Protein AF-A0A9W8JZ10-F1 (afdb_monomer_lite)

Foldseek 3Di:
DPQQDQADPWQCSFFAQFADAPPFEQVPGPPHADQFWDWDADPVRHIDTDGDQAPQLQAQAEEEFEVCLWFLNLSLLLNNLNSRHAEYEYEDAPVSVVSNVVSQVSNVVSHYHYHYQHADVVDVVSVVVSVVVSCVVDVDDPVVPDPDQDADEEEAEAQEDIRNDSNPDHSVCRGRPQQCQQASRGGHYSNLNNVVSSDSVRDRDHPYYHYRHSPDDDDDD

Structure (mmCIF, N/CA/C/O backbone):
data_AF-A0A9W8JZ10-F1
#
_entry.id   AF-A0A9W8JZ10-F1
#
loop_
_atom_site.group_PDB
_atom_site.id
_atom_site.type_symbol
_atom_site.label_atom_id
_atom_site.label_alt_id
_atom_site.label_comp_id
_atom_site.label_asym_id
_atom_site.label_entity_id
_atom_site.label_seq_id
_atom_site.pdbx_PDB_ins_code
_atom_site.Cartn_x
_atom_site.Cartn_y
_atom_site.Cartn_z
_atom_site.occupancy
_atom_site.B_iso_or_equiv
_atom_site.auth_seq_id
_atom_site.auth_comp_id
_atom_site.auth_asym_id
_atom_site.auth_atom_id
_atom_site.pdbx_PDB_model_num
ATOM 1 N N . MET A 1 1 ? 11.947 17.385 -27.563 1.00 39.97 1 MET A N 1
ATOM 2 C CA . MET A 1 1 ? 11.070 17.700 -26.418 1.00 39.97 1 MET A CA 1
ATOM 3 C C . MET A 1 1 ? 11.969 17.753 -25.202 1.00 39.97 1 MET A C 1
ATOM 5 O O . MET A 1 1 ? 12.697 16.793 -24.997 1.00 39.97 1 MET A O 1
ATOM 9 N N . SER A 1 2 ? 12.035 18.891 -24.507 1.00 39.66 2 SER A N 1
ATOM 10 C CA . SER A 1 2 ? 12.803 19.012 -23.260 1.00 39.66 2 SER A CA 1
ATOM 11 C C . SER A 1 2 ? 12.352 17.902 -22.315 1.00 39.66 2 SER A C 1
ATOM 13 O O . SER A 1 2 ? 11.144 17.751 -22.138 1.00 39.66 2 SER A O 1
ATOM 15 N N . SER A 1 3 ? 13.275 17.116 -21.755 1.00 51.38 3 SER A N 1
ATOM 16 C CA . SER A 1 3 ? 12.950 16.197 -20.662 1.00 51.38 3 SER A CA 1
ATOM 17 C C . SER A 1 3 ? 12.273 17.025 -19.575 1.00 51.38 3 SER A C 1
ATOM 19 O O . SER A 1 3 ? 12.900 17.941 -19.040 1.00 51.38 3 SER A O 1
ATOM 21 N N . GLN A 1 4 ? 10.983 16.802 -19.323 1.00 58.53 4 GLN A N 1
ATOM 22 C CA . GLN A 1 4 ? 10.348 17.400 -18.156 1.00 58.53 4 GLN A CA 1
ATOM 23 C C . GLN A 1 4 ? 11.106 16.878 -16.939 1.00 58.53 4 GLN A C 1
ATOM 25 O O . GLN A 1 4 ? 11.240 15.669 -16.762 1.00 58.53 4 GLN A O 1
ATOM 30 N N . GLU A 1 5 ? 11.681 17.793 -16.169 1.00 77.12 5 GLU A N 1
ATOM 31 C CA . GLU A 1 5 ? 12.342 17.462 -14.916 1.00 77.12 5 GLU A CA 1
ATOM 32 C C . GLU A 1 5 ? 11.288 16.849 -13.987 1.00 77.12 5 GLU A C 1
ATOM 34 O O . GLU A 1 5 ? 10.235 17.447 -13.760 1.00 77.12 5 GLU A O 1
ATOM 39 N N . ILE A 1 6 ? 11.521 15.618 -13.524 1.00 88.12 6 ILE A N 1
ATOM 40 C CA . ILE A 1 6 ? 10.620 14.950 -12.582 1.00 88.12 6 ILE A CA 1
ATOM 41 C C . ILE A 1 6 ? 10.802 15.637 -11.234 1.00 88.12 6 ILE A C 1
ATOM 43 O O . ILE A 1 6 ? 11.880 15.578 -10.644 1.00 88.12 6 ILE A O 1
ATOM 47 N N . ILE A 1 7 ? 9.745 16.276 -10.741 1.00 85.88 7 ILE A N 1
ATOM 48 C CA . ILE A 1 7 ? 9.758 16.982 -9.461 1.00 85.88 7 ILE A CA 1
ATOM 49 C C . ILE A 1 7 ? 9.012 16.123 -8.442 1.00 85.88 7 ILE A C 1
ATOM 51 O O . ILE A 1 7 ? 7.799 15.947 -8.534 1.00 85.88 7 ILE A O 1
ATOM 55 N N . THR A 1 8 ? 9.745 15.566 -7.479 1.00 92.50 8 THR A N 1
ATOM 56 C CA . THR A 1 8 ? 9.188 14.810 -6.351 1.00 92.50 8 THR A CA 1
ATOM 57 C C . THR A 1 8 ? 10.166 14.779 -5.179 1.00 92.50 8 THR A C 1
ATOM 59 O O . THR A 1 8 ? 11.375 14.898 -5.361 1.00 92.50 8 THR A O 1
ATOM 62 N N . THR A 1 9 ? 9.638 14.621 -3.968 1.00 94.19 9 THR A N 1
ATOM 63 C CA . THR A 1 9 ? 10.409 14.346 -2.748 1.00 94.19 9 THR A CA 1
ATOM 64 C C . THR A 1 9 ? 10.491 12.847 -2.451 1.00 94.19 9 THR A C 1
ATOM 66 O O . THR A 1 9 ? 11.254 12.437 -1.578 1.00 94.19 9 THR A O 1
ATOM 69 N N . TYR A 1 10 ? 9.727 12.006 -3.156 1.00 95.56 10 TYR A N 1
ATOM 70 C CA . TYR A 1 10 ? 9.843 10.563 -2.996 1.00 95.56 10 TYR A CA 1
ATOM 71 C C . TYR A 1 10 ? 11.219 10.059 -3.456 1.00 95.56 10 TYR A C 1
ATOM 73 O O . TYR A 1 10 ? 11.735 10.545 -4.465 1.00 95.56 10 TYR A O 1
ATOM 81 N N . PRO A 1 11 ? 11.809 9.056 -2.775 1.00 91.44 11 PRO A N 1
ATOM 82 C CA . PRO A 1 11 ? 13.147 8.577 -3.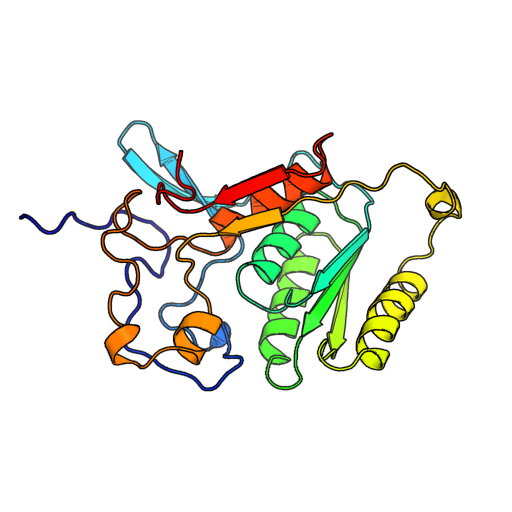121 1.00 91.44 11 PRO A CA 1
ATOM 83 C C . PRO A 1 11 ? 13.242 7.990 -4.535 1.00 91.44 11 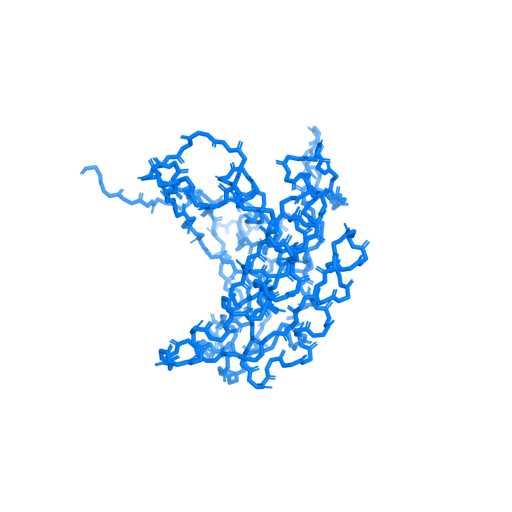PRO A C 1
ATOM 85 O O . PRO A 1 11 ? 14.298 8.056 -5.158 1.00 91.44 11 PRO A O 1
ATOM 88 N N . VAL A 1 12 ? 12.146 7.418 -5.047 1.00 90.50 12 VAL A N 1
ATOM 89 C CA . VAL A 1 12 ? 12.099 6.798 -6.376 1.00 90.50 12 VAL A CA 1
ATOM 90 C C . VAL A 1 12 ? 11.352 7.695 -7.361 1.00 90.50 12 VAL A C 1
ATOM 92 O O . VAL A 1 12 ? 10.180 7.478 -7.660 1.00 90.50 12 VAL A O 1
ATOM 95 N N . ALA A 1 13 ? 12.043 8.710 -7.881 1.00 87.00 13 ALA A N 1
ATOM 96 C CA . ALA A 1 13 ? 11.522 9.577 -8.942 1.00 87.00 13 ALA A CA 1
ATOM 97 C C . ALA A 1 13 ? 11.403 8.839 -10.289 1.00 87.00 13 ALA A C 1
ATOM 99 O O . ALA A 1 13 ? 10.389 8.935 -10.977 1.00 87.00 13 ALA A O 1
ATOM 100 N N . ALA A 1 14 ? 12.432 8.065 -10.630 1.00 91.06 14 ALA A N 1
ATOM 101 C CA . ALA A 1 14 ? 12.470 7.131 -11.745 1.00 91.06 14 ALA A CA 1
ATOM 102 C C . ALA A 1 14 ? 13.168 5.854 -11.247 1.00 91.06 14 ALA A C 1
ATOM 104 O O . ALA A 1 14 ? 14.232 5.971 -10.635 1.00 91.06 14 ALA A O 1
ATOM 105 N N . PRO A 1 15 ? 12.600 4.653 -11.443 1.00 92.81 15 PRO A N 1
ATOM 106 C CA . PRO A 1 15 ? 13.233 3.439 -10.946 1.00 92.81 15 PRO A CA 1
ATOM 107 C C . PRO A 1 15 ? 14.571 3.159 -11.639 1.00 92.81 15 PRO A C 1
ATOM 109 O O . PRO A 1 15 ? 14.702 3.321 -12.852 1.00 92.81 15 PRO A O 1
ATOM 112 N N . GLU A 1 16 ? 15.561 2.720 -10.866 1.00 94.00 16 GLU A N 1
ATOM 113 C CA . GLU A 1 16 ? 16.857 2.283 -11.390 1.00 94.00 16 GLU A CA 1
ATOM 114 C C . GLU A 1 16 ? 16.764 0.876 -11.995 1.00 94.00 16 GLU A C 1
ATOM 116 O O . GLU A 1 16 ? 15.867 0.094 -11.653 1.00 94.00 16 GLU A O 1
ATOM 121 N N . ARG A 1 17 ? 17.733 0.532 -12.852 1.00 96.06 17 ARG A N 1
ATOM 122 C CA . ARG A 1 17 ? 17.915 -0.822 -13.387 1.00 96.06 17 ARG A CA 1
ATOM 123 C C . ARG A 1 17 ? 18.055 -1.830 -12.243 1.00 96.06 17 ARG A C 1
ATOM 125 O O . ARG A 1 17 ? 19.045 -1.819 -11.516 1.00 96.06 17 ARG A O 1
ATOM 132 N N . GLN A 1 18 ? 17.072 -2.714 -12.100 1.00 95.25 18 GLN A N 1
ATOM 133 C CA . GLN A 1 18 ? 17.051 -3.748 -11.064 1.00 95.25 18 GLN A CA 1
ATOM 134 C C . GLN A 1 18 ? 16.060 -4.856 -11.417 1.00 95.25 18 GLN A C 1
ATOM 136 O O . GLN A 1 18 ? 15.073 -4.620 -12.112 1.00 95.25 18 GLN A O 1
ATOM 141 N N . SER A 1 19 ? 16.290 -6.058 -10.898 1.00 95.56 19 SER A N 1
ATOM 142 C CA . SER A 1 19 ? 15.355 -7.175 -11.023 1.00 95.56 19 SER A CA 1
ATOM 143 C C . SER A 1 19 ? 15.393 -8.067 -9.788 1.00 95.56 19 SER A C 1
ATOM 145 O O . SER A 1 19 ? 16.370 -8.091 -9.034 1.00 95.56 19 SER A O 1
ATOM 147 N N . GLN A 1 20 ? 14.299 -8.783 -9.556 1.00 96.00 20 GLN A N 1
ATOM 148 C CA . GLN A 1 20 ? 14.156 -9.753 -8.477 1.00 96.00 20 GLN A CA 1
ATOM 149 C C . GLN A 1 20 ? 13.374 -10.973 -8.978 1.00 96.00 20 GLN A C 1
ATOM 151 O O . GLN A 1 20 ? 12.686 -10.913 -9.992 1.00 96.00 20 GLN A O 1
ATOM 156 N N . SER A 1 21 ? 13.433 -12.089 -8.254 1.00 95.44 21 SER A N 1
ATOM 157 C CA . SER A 1 21 ? 12.462 -13.169 -8.437 1.00 95.44 21 SER A CA 1
ATOM 158 C C . SER A 1 21 ? 11.159 -12.829 -7.713 1.00 95.44 21 SER A C 1
ATOM 160 O O . SER A 1 21 ? 11.208 -12.290 -6.603 1.00 95.44 21 SER A O 1
ATOM 162 N N . LEU A 1 22 ? 10.012 -13.210 -8.285 1.00 94.19 22 LEU A N 1
ATOM 163 C CA . LEU A 1 22 ? 8.727 -13.134 -7.583 1.00 94.19 22 LEU A CA 1
ATOM 164 C C . LEU A 1 22 ? 8.768 -13.898 -6.240 1.00 94.19 22 LEU A C 1
ATOM 166 O O . LEU A 1 22 ? 9.456 -14.918 -6.148 1.00 94.19 22 LEU A O 1
ATOM 170 N N . PRO A 1 23 ? 8.045 -13.418 -5.212 1.00 93.94 23 PRO A N 1
ATOM 171 C CA . PRO A 1 23 ? 7.156 -12.243 -5.236 1.00 93.94 23 PRO A CA 1
ATOM 172 C C . PRO A 1 23 ? 7.882 -10.880 -5.216 1.00 93.94 23 PRO A C 1
ATOM 174 O O . PRO A 1 23 ? 7.280 -9.857 -5.529 1.00 93.94 23 PRO A O 1
ATOM 177 N N . GLY A 1 24 ? 9.196 -10.883 -4.976 1.00 94.44 24 GLY A N 1
ATOM 178 C CA . GLY A 1 24 ? 10.007 -9.683 -4.768 1.00 94.44 24 GLY A CA 1
ATOM 179 C C . GLY A 1 24 ? 10.054 -9.293 -3.289 1.00 94.44 24 GLY A C 1
ATOM 180 O O . GLY A 1 24 ? 9.257 -9.770 -2.494 1.00 94.44 24 GLY A O 1
ATOM 181 N N . LEU A 1 25 ? 11.031 -8.465 -2.913 1.00 96.62 25 LEU A N 1
ATOM 182 C CA . LEU A 1 25 ? 11.110 -7.848 -1.590 1.00 96.62 25 LEU A CA 1
ATOM 183 C C . LEU A 1 25 ? 11.256 -6.341 -1.742 1.00 96.62 25 LEU A C 1
ATOM 185 O O . LEU A 1 25 ? 12.152 -5.857 -2.443 1.00 96.62 25 LEU A O 1
ATOM 189 N N . ASP A 1 26 ? 10.411 -5.614 -1.033 1.00 94.69 26 ASP A N 1
ATOM 190 C CA . ASP A 1 26 ? 10.400 -4.159 -0.958 1.00 94.69 26 ASP A CA 1
ATOM 191 C C . ASP A 1 26 ? 11.703 -3.655 -0.330 1.00 94.69 26 ASP A C 1
ATOM 193 O O . ASP A 1 26 ? 12.306 -2.689 -0.795 1.00 94.69 26 ASP A O 1
ATOM 197 N N . LYS A 1 27 ? 12.219 -4.392 0.660 1.00 94.25 27 LYS A N 1
ATOM 198 C CA . LYS A 1 27 ? 13.529 -4.154 1.282 1.00 94.25 27 LYS A CA 1
ATOM 199 C C . LYS A 1 27 ? 14.715 -4.205 0.311 1.00 94.25 27 LYS A C 1
ATOM 201 O O . LYS A 1 27 ? 15.784 -3.697 0.638 1.00 94.25 27 LYS A O 1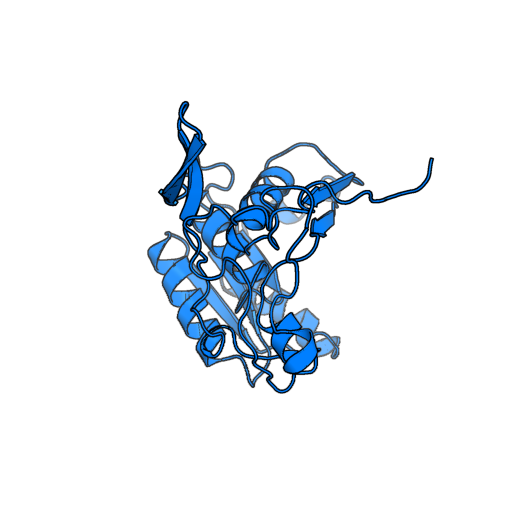
ATOM 206 N N . ARG A 1 28 ? 14.558 -4.849 -0.850 1.00 95.50 28 ARG A N 1
ATOM 207 C CA . ARG A 1 28 ? 15.600 -4.947 -1.888 1.00 95.50 28 ARG A CA 1
ATOM 208 C C . ARG A 1 28 ? 15.426 -3.932 -3.017 1.00 95.50 28 ARG A C 1
ATOM 210 O O . ARG A 1 28 ? 16.265 -3.910 -3.912 1.00 95.50 28 ARG A O 1
ATOM 217 N N . ILE A 1 29 ? 14.364 -3.127 -2.999 1.00 95.00 29 ILE A N 1
ATOM 218 C CA . ILE A 1 29 ? 14.188 -2.053 -3.977 1.00 95.00 29 ILE A CA 1
ATOM 219 C C . ILE A 1 29 ? 15.181 -0.928 -3.683 1.00 95.00 29 ILE A C 1
ATOM 221 O O . ILE A 1 29 ? 15.327 -0.499 -2.536 1.00 95.00 29 ILE A O 1
ATOM 225 N N . ASN A 1 30 ? 15.866 -0.472 -4.732 1.00 92.00 30 ASN A N 1
ATOM 226 C CA . ASN A 1 30 ? 16.802 0.644 -4.678 1.00 92.00 30 ASN A CA 1
ATOM 227 C C . ASN A 1 30 ? 16.440 1.712 -5.729 1.00 92.00 30 ASN A C 1
ATOM 229 O O . ASN A 1 30 ? 16.271 1.359 -6.898 1.00 92.00 30 ASN A O 1
ATOM 233 N N . PRO A 1 31 ? 16.343 3.002 -5.362 1.00 93.06 31 PRO A N 1
ATOM 234 C CA . PRO A 1 31 ? 16.325 3.542 -3.998 1.00 93.06 31 PRO A CA 1
ATOM 235 C C . PRO A 1 31 ? 15.176 2.977 -3.146 1.00 93.06 31 PRO A C 1
ATOM 237 O O . PRO A 1 31 ? 14.208 2.444 -3.679 1.00 93.06 31 PRO A O 1
ATOM 240 N N . HIS A 1 32 ? 15.283 3.080 -1.819 1.00 93.75 32 HIS A N 1
ATOM 241 C CA . HIS A 1 32 ? 14.261 2.565 -0.899 1.00 93.75 32 HIS A CA 1
ATOM 242 C C . HIS A 1 32 ? 12.893 3.232 -1.120 1.00 93.75 32 HIS A C 1
ATOM 244 O O . HIS A 1 32 ? 12.815 4.424 -1.408 1.00 93.75 32 HIS A O 1
ATOM 250 N N . LEU A 1 33 ? 11.804 2.485 -0.934 1.00 95.38 33 LEU A N 1
ATOM 251 C CA . LEU A 1 33 ? 10.450 3.035 -1.035 1.00 95.38 33 LEU A CA 1
ATOM 252 C C . LEU A 1 33 ? 10.027 3.745 0.264 1.00 95.38 33 LEU A C 1
ATOM 254 O O . LEU A 1 33 ? 10.422 3.356 1.364 1.00 95.38 33 LEU A O 1
ATOM 258 N N . GLU A 1 34 ? 9.181 4.763 0.117 1.00 96.00 34 GLU A N 1
ATOM 259 C CA . GLU A 1 34 ? 8.482 5.459 1.204 1.00 96.00 34 GLU A CA 1
ATOM 260 C C . GLU A 1 34 ? 7.099 4.815 1.408 1.00 96.00 34 GLU A C 1
ATOM 262 O O . GLU A 1 34 ? 6.434 4.468 0.434 1.00 96.00 34 GLU A O 1
ATOM 267 N N . TYR A 1 35 ? 6.652 4.658 2.657 1.00 95.44 35 TYR A N 1
ATOM 268 C CA . TYR A 1 35 ? 5.377 4.000 3.002 1.00 95.44 35 TYR A CA 1
ATOM 269 C C . TYR A 1 35 ? 4.488 4.839 3.918 1.00 95.44 35 TYR A C 1
ATOM 271 O O . TYR A 1 35 ? 3.276 4.627 3.966 1.00 95.44 35 TYR A O 1
ATOM 279 N N . THR A 1 36 ? 5.081 5.761 4.672 1.00 94.31 36 THR A N 1
ATOM 280 C CA . THR A 1 36 ? 4.424 6.477 5.760 1.00 94.31 36 THR A CA 1
ATOM 281 C C . THR A 1 36 ? 4.036 7.892 5.353 1.00 94.31 36 THR A C 1
ATOM 283 O O . THR A 1 36 ? 2.982 8.373 5.773 1.00 94.31 36 THR A O 1
ATOM 286 N N . LYS A 1 37 ? 4.842 8.566 4.529 1.00 96.56 37 LYS A N 1
ATOM 287 C CA . LYS A 1 37 ? 4.632 9.984 4.208 1.00 96.56 37 LYS A CA 1
ATOM 288 C C . LYS A 1 37 ? 3.945 10.224 2.868 1.00 96.56 37 LYS A C 1
ATOM 290 O O . LYS A 1 37 ? 4.187 9.540 1.872 1.00 96.56 37 LYS A O 1
ATOM 295 N N . LEU A 1 38 ? 3.106 11.253 2.853 1.00 96.00 38 LEU A N 1
ATOM 296 C CA . LEU A 1 38 ? 2.439 11.770 1.665 1.00 96.00 38 LEU A CA 1
ATOM 297 C C . LEU A 1 38 ? 3.192 12.988 1.140 1.00 96.00 38 LEU A C 1
ATOM 299 O O . LEU A 1 38 ? 3.630 13.838 1.915 1.00 96.00 38 LEU A O 1
ATOM 303 N N . GLU A 1 39 ? 3.329 13.073 -0.177 1.00 94.69 39 GLU A N 1
ATOM 304 C CA . GLU A 1 39 ? 3.831 14.271 -0.836 1.00 94.69 39 GLU A CA 1
ATOM 305 C C . GLU A 1 39 ? 2.743 15.347 -0.884 1.00 94.69 39 GLU A C 1
ATOM 307 O O . GLU A 1 39 ? 1.622 15.109 -1.333 1.00 94.69 39 GLU A O 1
ATOM 312 N N . VAL A 1 40 ? 3.083 16.546 -0.419 1.00 93.88 40 VAL A N 1
ATOM 313 C CA . VAL A 1 40 ? 2.238 17.741 -0.482 1.00 93.88 40 VAL A CA 1
ATOM 314 C C . VAL A 1 40 ? 3.007 18.876 -1.135 1.00 93.88 40 VAL A C 1
ATOM 316 O O . VAL A 1 40 ? 4.227 18.962 -1.004 1.00 93.88 40 VAL A O 1
ATOM 319 N N . TRP A 1 41 ? 2.284 19.747 -1.829 1.00 93.31 41 TRP A N 1
ATOM 320 C CA . TRP A 1 41 ? 2.848 20.828 -2.630 1.00 93.31 41 TRP A CA 1
ATOM 321 C C . TRP A 1 41 ? 2.469 22.173 -2.020 1.00 93.31 41 TRP A C 1
ATOM 323 O O . TRP A 1 41 ? 1.325 22.361 -1.605 1.00 93.31 41 TRP A O 1
ATOM 333 N N . ASP A 1 42 ? 3.430 23.092 -1.954 1.00 94.56 42 ASP A N 1
ATOM 334 C CA . ASP A 1 42 ? 3.160 24.479 -1.579 1.00 94.56 42 ASP A CA 1
ATOM 335 C C . ASP A 1 42 ? 2.642 25.309 -2.769 1.00 94.56 42 ASP A C 1
ATOM 337 O O . ASP A 1 42 ? 2.625 24.855 -3.918 1.00 94.56 42 ASP A O 1
ATOM 341 N N . ASP A 1 43 ? 2.250 26.557 -2.499 1.00 95.19 43 ASP A N 1
ATOM 342 C CA . ASP A 1 43 ? 1.745 27.493 -3.516 1.00 95.19 43 ASP A CA 1
ATOM 343 C C . ASP A 1 43 ? 2.784 27.835 -4.605 1.00 95.19 43 ASP A C 1
ATOM 345 O O . ASP A 1 43 ? 2.427 28.367 -5.657 1.00 95.19 43 ASP A O 1
ATOM 349 N N . ASN A 1 44 ? 4.067 27.525 -4.379 1.00 92.31 44 ASN A N 1
ATOM 350 C CA . ASN A 1 44 ? 5.151 27.730 -5.341 1.00 92.31 44 ASN A CA 1
ATOM 351 C C . ASN A 1 44 ? 5.457 26.467 -6.160 1.00 92.31 44 ASN A C 1
ATOM 353 O O . ASN A 1 44 ? 6.399 26.468 -6.953 1.00 92.31 44 ASN A O 1
ATOM 357 N N . GLY A 1 45 ? 4.695 25.387 -5.971 1.00 89.44 45 GLY A N 1
ATOM 358 C CA . GLY A 1 45 ? 4.922 24.124 -6.657 1.00 89.44 45 GLY A CA 1
ATOM 359 C C . GLY A 1 45 ? 6.141 23.358 -6.137 1.00 89.44 45 GLY A C 1
ATOM 360 O O . GLY A 1 45 ? 6.742 22.595 -6.890 1.00 89.44 45 GLY A O 1
ATOM 361 N N . LYS A 1 46 ? 6.533 23.544 -4.872 1.00 92.31 46 LYS A N 1
ATOM 362 C CA . LYS A 1 46 ? 7.604 22.768 -4.240 1.00 92.31 46 LYS A CA 1
ATOM 363 C C . LYS A 1 46 ? 7.012 21.619 -3.408 1.00 92.31 46 LYS A C 1
ATOM 365 O O . LYS A 1 46 ? 6.251 21.892 -2.476 1.00 92.31 46 LYS A O 1
ATOM 370 N N . PRO A 1 47 ? 7.368 20.349 -3.686 1.00 94.69 47 PRO A N 1
ATOM 371 C CA . PRO A 1 47 ? 6.894 19.227 -2.890 1.00 94.69 47 PRO A CA 1
ATOM 372 C C . PRO A 1 47 ? 7.646 19.097 -1.559 1.00 94.69 47 PRO A C 1
ATOM 374 O O . PRO A 1 47 ? 8.804 19.502 -1.419 1.00 94.69 47 PRO A O 1
ATOM 377 N N . SER A 1 48 ? 6.983 18.485 -0.582 1.00 96.00 48 SER A N 1
ATOM 378 C CA . SER A 1 48 ? 7.574 18.011 0.669 1.00 96.00 48 SER A CA 1
ATOM 379 C C . SER A 1 48 ? 6.833 16.773 1.175 1.00 96.00 48 SER A C 1
ATOM 381 O O . SER A 1 48 ? 5.662 16.575 0.859 1.00 96.00 48 SER A O 1
ATOM 383 N N . LEU A 1 49 ? 7.510 15.930 1.958 1.00 96.88 49 LEU A N 1
ATOM 384 C CA . LEU A 1 49 ? 6.899 14.754 2.577 1.00 96.88 49 LEU A CA 1
ATOM 385 C C . LEU A 1 49 ? 6.370 15.087 3.971 1.00 96.88 49 LEU A C 1
ATOM 387 O O . LEU A 1 49 ? 7.132 15.507 4.845 1.00 96.88 49 LEU A O 1
ATOM 391 N N . VAL A 1 50 ? 5.086 14.825 4.194 1.00 95.81 50 VAL A N 1
ATOM 392 C CA . VAL A 1 50 ? 4.416 15.004 5.486 1.00 95.81 50 VAL A CA 1
ATOM 393 C C . VAL A 1 50 ? 3.860 13.686 6.002 1.00 95.81 50 VAL A C 1
ATOM 395 O O . VAL A 1 50 ? 3.444 12.815 5.239 1.00 95.81 50 VAL A O 1
ATOM 398 N N . GLU A 1 51 ? 3.858 13.527 7.321 1.00 92.75 51 GLU A N 1
ATOM 399 C CA . GLU A 1 51 ? 3.203 12.384 7.952 1.00 92.75 51 GLU A CA 1
ATOM 400 C C . GLU A 1 51 ? 1.687 12.481 7.779 1.00 92.75 51 GLU A C 1
ATOM 402 O O . GLU A 1 51 ? 1.094 13.535 8.013 1.00 92.75 51 GLU A O 1
ATOM 407 N N . HIS A 1 52 ? 1.047 11.369 7.411 1.00 86.12 52 HIS A N 1
ATOM 408 C CA . HIS A 1 52 ? -0.411 11.286 7.444 1.00 86.12 52 HIS A CA 1
ATOM 409 C C . HIS A 1 52 ? -0.907 11.278 8.891 1.00 86.12 52 HIS A C 1
ATOM 411 O O . HIS A 1 52 ? -0.619 10.349 9.645 1.00 86.12 52 HIS A O 1
ATOM 417 N N . THR A 1 53 ? -1.690 12.282 9.267 1.00 83.00 53 THR A N 1
ATOM 418 C CA . THR A 1 53 ? -2.419 12.325 10.537 1.00 83.00 53 THR A CA 1
ATOM 419 C C . THR A 1 53 ? -3.912 12.334 10.233 1.00 83.00 53 THR A C 1
ATOM 421 O O . THR A 1 53 ? -4.496 13.336 9.826 1.00 83.00 53 THR A O 1
ATOM 424 N N . GLY A 1 54 ? -4.532 11.163 10.368 1.00 77.81 54 GLY A N 1
ATOM 425 C CA . GLY A 1 54 ? -5.953 10.983 10.103 1.00 77.81 54 GLY A CA 1
ATOM 426 C C . GLY A 1 54 ? -6.837 11.550 11.218 1.00 77.81 54 GLY A C 1
ATOM 427 O O . GLY A 1 54 ? -6.427 11.537 12.379 1.00 77.81 54 GLY A O 1
ATOM 428 N N . PRO A 1 55 ? -8.075 11.995 10.932 1.00 90.56 55 PRO A N 1
ATOM 429 C CA . PRO A 1 55 ? -9.019 12.446 11.960 1.00 90.56 55 PRO A CA 1
ATOM 430 C C . PRO A 1 55 ? -9.593 11.297 12.815 1.00 90.56 55 PRO A C 1
ATOM 432 O O . PRO A 1 55 ? -10.439 11.543 13.674 1.00 90.56 55 PRO A O 1
ATOM 435 N N . GLY A 1 56 ? -9.171 10.048 12.586 1.00 93.19 56 GLY A N 1
ATOM 436 C CA . GLY A 1 56 ? -9.637 8.882 13.338 1.00 93.19 56 GLY A CA 1
ATOM 437 C C . GLY A 1 56 ? -10.844 8.193 12.696 1.00 93.19 56 GLY A C 1
ATOM 438 O O . GLY A 1 56 ? -11.714 7.675 13.397 1.00 93.19 56 GLY A O 1
ATOM 439 N N . ASN A 1 57 ? -10.935 8.183 11.361 1.00 95.44 57 ASN A N 1
ATOM 440 C CA . ASN A 1 57 ? -12.096 7.663 10.623 1.00 95.44 57 ASN A CA 1
ATOM 441 C C . ASN A 1 57 ? -12.347 6.154 10.815 1.00 95.44 57 ASN A C 1
ATOM 443 O O . ASN A 1 57 ? -13.425 5.639 10.484 1.00 95.44 57 ASN A O 1
ATOM 447 N N . LEU A 1 58 ? -11.350 5.426 11.316 1.00 96.38 58 LEU A N 1
ATOM 448 C CA . LEU A 1 58 ? -11.381 3.985 11.541 1.00 96.38 58 LEU A CA 1
ATOM 449 C C . LEU A 1 58 ? -11.243 3.625 13.024 1.00 96.38 58 LEU A C 1
ATOM 451 O O . LEU A 1 58 ? -10.962 2.468 13.333 1.00 96.38 58 LEU A O 1
ATOM 455 N N . LEU A 1 59 ? -11.503 4.578 13.927 1.00 95.44 59 LEU A N 1
ATOM 456 C CA . LEU A 1 59 ? -11.364 4.391 15.368 1.00 95.44 59 LEU A CA 1
ATOM 457 C C . LEU A 1 59 ? -12.017 3.088 15.854 1.00 95.44 59 LEU A C 1
ATOM 459 O O . LEU A 1 59 ? -13.220 2.866 15.692 1.00 95.44 59 LEU A O 1
ATOM 463 N N . GLY A 1 60 ? -11.204 2.222 16.457 1.00 90.81 60 GLY A N 1
ATOM 464 C CA . GLY A 1 60 ? -11.632 0.961 17.055 1.00 90.81 60 GLY A CA 1
ATOM 465 C C . GLY A 1 60 ? -11.923 -0.167 16.060 1.00 90.81 60 GLY A C 1
ATOM 466 O O . GLY A 1 60 ? -12.209 -1.284 16.498 1.00 90.81 60 GLY A O 1
ATOM 467 N N . LYS A 1 61 ? -11.850 0.077 14.744 1.00 92.62 61 LYS A N 1
ATOM 468 C CA . LYS A 1 61 ? -12.186 -0.927 13.725 1.00 92.62 61 LYS A CA 1
ATOM 469 C C . LYS A 1 61 ? -11.035 -1.917 13.512 1.00 92.62 61 LYS A C 1
ATOM 471 O O . LYS A 1 61 ? -9.892 -1.485 13.373 1.00 92.62 61 LYS A O 1
ATOM 476 N N . PRO A 1 62 ? -11.321 -3.224 13.425 1.00 94.81 62 PRO A N 1
ATOM 477 C CA . PRO A 1 62 ? -10.336 -4.203 12.998 1.00 94.81 62 PRO A CA 1
ATOM 478 C C . PRO A 1 62 ? -10.275 -4.304 11.462 1.00 94.81 62 PRO A C 1
ATOM 480 O O . PRO A 1 62 ? -11.265 -4.033 10.775 1.00 94.81 62 PRO A O 1
ATOM 483 N N . ALA A 1 63 ? -9.132 -4.727 10.916 1.00 95.81 63 ALA A N 1
ATOM 484 C CA . ALA A 1 63 ? -8.948 -4.939 9.480 1.00 95.81 63 ALA A CA 1
ATOM 485 C C . ALA A 1 63 ? -8.088 -6.170 9.152 1.00 95.81 63 ALA A C 1
ATOM 487 O O . ALA A 1 63 ? -7.165 -6.528 9.885 1.00 95.81 63 ALA A O 1
ATOM 488 N N . ILE A 1 64 ? -8.375 -6.795 8.009 1.00 96.75 64 ILE A N 1
ATOM 489 C CA . ILE A 1 64 ? -7.519 -7.797 7.365 1.00 96.75 64 ILE A CA 1
ATOM 490 C C . ILE A 1 64 ? -7.035 -7.196 6.047 1.00 96.75 64 ILE A C 1
ATOM 492 O O . ILE A 1 64 ? -7.852 -6.724 5.259 1.00 96.75 64 ILE A O 1
ATOM 496 N N . ILE A 1 65 ? -5.726 -7.228 5.811 1.00 97.56 65 ILE A N 1
ATOM 497 C CA . ILE A 1 65 ? -5.082 -6.695 4.609 1.00 97.56 65 ILE A CA 1
ATOM 498 C C . ILE A 1 65 ? -4.152 -7.775 4.060 1.00 97.56 65 ILE A C 1
ATOM 500 O O . ILE A 1 65 ? -3.079 -8.041 4.597 1.00 97.56 65 ILE A O 1
ATOM 504 N N . THR A 1 66 ? -4.582 -8.447 3.000 1.00 95.62 66 THR A N 1
ATOM 505 C CA . THR A 1 66 ? -3.745 -9.446 2.331 1.00 95.62 66 THR A CA 1
ATOM 506 C C . THR A 1 66 ? -2.664 -8.773 1.494 1.00 95.62 66 THR A C 1
ATOM 508 O O . THR A 1 66 ? -2.964 -7.777 0.839 1.00 95.62 66 THR A O 1
ATOM 511 N N . GLY A 1 67 ? -1.439 -9.309 1.495 1.00 95.56 67 GLY A N 1
ATOM 512 C CA . GLY A 1 67 ? -0.288 -8.626 0.883 1.00 95.56 67 GLY A CA 1
ATOM 513 C C . GLY A 1 67 ? 0.054 -7.324 1.613 1.00 95.56 67 GLY A C 1
ATOM 514 O O . GLY A 1 67 ? 0.459 -6.339 1.006 1.00 95.56 67 GLY A O 1
ATOM 515 N N . GLY A 1 68 ? -0.235 -7.273 2.919 1.00 97.44 68 GLY A N 1
ATOM 516 C CA . GLY A 1 68 ? 0.028 -6.111 3.769 1.00 97.44 68 GLY A CA 1
ATOM 517 C C . GL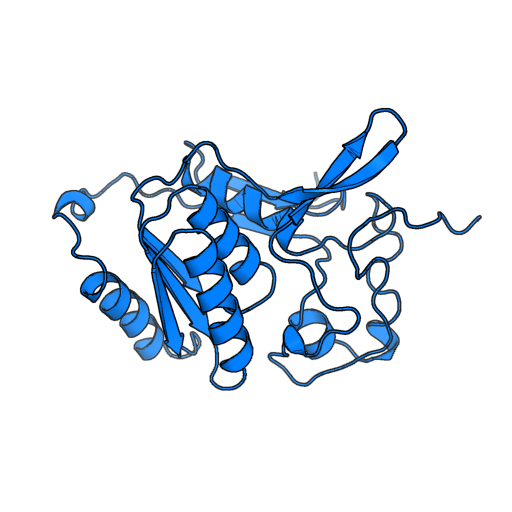Y A 1 68 ? 1.484 -6.018 4.225 1.00 97.44 68 GLY A C 1
ATOM 518 O O . GLY A 1 68 ? 1.838 -5.100 4.961 1.00 97.44 68 GLY A O 1
ATOM 519 N N . ASP A 1 69 ? 2.313 -6.981 3.829 1.00 98.06 69 ASP A N 1
ATOM 520 C CA . ASP A 1 69 ? 3.746 -6.993 4.070 1.00 98.06 69 ASP A CA 1
ATOM 521 C C . ASP A 1 69 ? 4.493 -5.966 3.234 1.00 98.06 69 ASP A C 1
ATOM 523 O O . ASP A 1 69 ? 5.496 -5.491 3.735 1.00 98.06 69 ASP A O 1
ATOM 527 N N . SER A 1 70 ? 4.027 -5.582 2.042 1.00 97.81 70 SER A N 1
ATOM 528 C CA . SER A 1 70 ? 4.755 -4.720 1.097 1.00 97.81 70 SER A CA 1
ATOM 529 C C . SER A 1 70 ? 3.821 -3.814 0.275 1.00 97.81 70 SER A C 1
ATOM 531 O O . SER A 1 70 ? 2.589 -3.899 0.341 1.00 97.81 70 SER A O 1
ATOM 533 N N . GLY A 1 71 ? 4.411 -2.873 -0.461 1.00 97.19 71 GLY A N 1
ATOM 534 C CA . GLY A 1 71 ? 3.775 -2.009 -1.445 1.00 97.19 71 GLY A CA 1
ATOM 535 C C . GLY A 1 71 ? 2.508 -1.306 -0.955 1.00 97.19 71 GLY A C 1
ATOM 536 O O . GLY A 1 71 ? 2.440 -0.736 0.139 1.00 97.19 71 GLY A O 1
ATOM 537 N N . ILE A 1 72 ? 1.476 -1.355 -1.800 1.00 98.12 72 ILE A N 1
ATOM 538 C CA . ILE A 1 72 ? 0.183 -0.701 -1.565 1.00 98.12 72 ILE A CA 1
ATOM 539 C C . ILE A 1 72 ? -0.501 -1.254 -0.308 1.00 98.12 72 ILE A C 1
ATOM 541 O O . ILE A 1 72 ? -1.096 -0.486 0.448 1.00 98.12 72 ILE A O 1
ATOM 545 N N . GLY A 1 73 ? -0.413 -2.565 -0.063 1.00 98.19 73 GLY A N 1
ATOM 546 C CA . GLY A 1 73 ? -1.022 -3.195 1.107 1.00 98.19 73 GLY A CA 1
ATOM 547 C C . GLY A 1 73 ? -0.395 -2.699 2.409 1.00 98.19 73 GLY A C 1
ATOM 548 O O . GLY A 1 73 ? -1.122 -2.331 3.335 1.00 98.19 73 GLY A O 1
ATOM 549 N N . ARG A 1 74 ? 0.941 -2.602 2.459 1.00 98.44 74 ARG A N 1
ATOM 550 C CA . ARG A 1 74 ? 1.674 -2.015 3.594 1.00 98.44 74 ARG A CA 1
ATOM 551 C C . ARG A 1 74 ? 1.262 -0.563 3.832 1.00 98.44 74 ARG A C 1
ATOM 553 O O . ARG A 1 74 ? 0.923 -0.205 4.959 1.00 98.44 74 ARG A O 1
ATOM 560 N N . ALA A 1 75 ? 1.234 0.259 2.781 1.00 98.12 75 ALA A N 1
ATOM 561 C CA . ALA A 1 75 ? 0.813 1.655 2.892 1.00 98.12 75 ALA A CA 1
ATOM 562 C C . ALA A 1 75 ? -0.631 1.774 3.412 1.00 98.12 75 ALA A C 1
ATOM 564 O O . ALA A 1 75 ? -0.893 2.534 4.342 1.00 98.12 75 ALA A O 1
ATOM 565 N N . ALA A 1 76 ? -1.567 0.974 2.890 1.00 98.25 76 ALA A N 1
ATOM 566 C CA . ALA A 1 76 ? -2.946 0.946 3.375 1.00 98.25 76 ALA A CA 1
ATOM 567 C C . ALA A 1 76 ? -3.035 0.545 4.859 1.00 98.25 76 ALA A C 1
ATOM 569 O O . ALA A 1 76 ? -3.781 1.167 5.612 1.00 98.25 76 ALA A O 1
ATOM 570 N N . ALA A 1 77 ? -2.251 -0.443 5.302 1.00 98.44 77 ALA A N 1
ATOM 571 C CA . ALA A 1 77 ? -2.218 -0.879 6.697 1.00 98.44 77 ALA A CA 1
ATOM 572 C C . ALA A 1 77 ? -1.715 0.214 7.649 1.00 98.44 77 ALA A C 1
ATOM 574 O O . ALA A 1 77 ? -2.317 0.449 8.697 1.00 98.44 77 ALA A O 1
ATOM 575 N N . ILE A 1 78 ? -0.657 0.927 7.259 1.00 98.00 78 ILE A N 1
ATOM 576 C CA . ILE A 1 78 ? -0.128 2.069 8.013 1.00 98.00 78 ILE A CA 1
ATOM 577 C C . ILE A 1 78 ? -1.176 3.186 8.099 1.00 98.00 78 ILE A C 1
ATOM 579 O O . ILE A 1 78 ? -1.438 3.704 9.184 1.00 98.00 78 ILE A O 1
ATOM 583 N N . MET A 1 79 ? -1.832 3.521 6.983 1.00 97.69 79 MET A N 1
ATOM 584 C CA . MET A 1 79 ? -2.889 4.539 6.973 1.00 97.69 79 MET A CA 1
ATOM 585 C C . MET A 1 79 ? -4.090 4.121 7.830 1.00 97.69 79 MET A C 1
ATOM 587 O O . MET A 1 79 ? -4.656 4.949 8.536 1.00 97.69 79 MET A O 1
ATOM 591 N N . PHE A 1 80 ? -4.452 2.834 7.838 1.00 98.12 80 PHE A N 1
ATOM 592 C CA . PHE A 1 80 ? -5.520 2.324 8.699 1.00 98.12 80 PHE A CA 1
ATOM 593 C C . PHE A 1 80 ? -5.181 2.484 10.181 1.00 98.12 80 PHE A C 1
ATOM 595 O O . PHE A 1 80 ? -6.031 2.933 10.951 1.00 98.12 80 PHE A O 1
ATOM 602 N N . ALA A 1 81 ? -3.945 2.161 10.572 1.00 97.50 81 ALA A N 1
ATOM 603 C CA . ALA A 1 81 ? -3.474 2.343 11.941 1.00 97.50 81 ALA A CA 1
ATOM 604 C C . ALA A 1 81 ? -3.541 3.818 12.368 1.00 97.50 81 ALA A C 1
ATOM 606 O O . ALA A 1 81 ? -4.124 4.134 13.403 1.00 97.50 81 ALA A O 1
ATOM 607 N N . ARG A 1 82 ? -3.068 4.730 11.509 1.00 97.12 82 ARG A N 1
ATOM 608 C CA . ARG A 1 82 ? -3.099 6.190 11.737 1.00 97.12 82 ARG A CA 1
ATOM 609 C C . ARG A 1 82 ? -4.507 6.773 11.819 1.00 97.12 82 ARG A C 1
ATOM 611 O O . ARG A 1 82 ? -4.708 7.822 12.419 1.00 97.12 82 ARG A O 1
ATOM 618 N N . GLU A 1 83 ? -5.485 6.090 11.238 1.00 97.50 83 GLU A N 1
ATOM 619 C CA . GLU A 1 83 ? -6.908 6.435 11.317 1.00 97.50 83 GLU A CA 1
ATOM 620 C C . GLU A 1 83 ? -7.614 5.775 12.509 1.00 97.50 83 GLU A C 1
ATOM 622 O O . GLU A 1 83 ? -8.840 5.838 12.619 1.00 97.50 83 GLU A O 1
ATOM 627 N N . GLY A 1 84 ? -6.859 5.154 13.417 1.00 96.19 84 GLY A N 1
ATOM 628 C CA . GLY A 1 84 ? -7.355 4.613 14.677 1.00 96.19 84 GLY A CA 1
ATOM 629 C C . GLY A 1 84 ? -7.872 3.178 14.600 1.00 96.19 84 GLY A C 1
ATOM 630 O O . GLY A 1 84 ? -8.570 2.748 15.523 1.00 96.19 84 GLY A O 1
ATOM 631 N N . ALA A 1 85 ? -7.561 2.426 13.537 1.00 96.38 85 ALA A N 1
ATOM 632 C CA . ALA A 1 85 ? -7.852 0.995 13.511 1.00 96.38 85 ALA A CA 1
ATOM 633 C C . ALA A 1 85 ? -7.204 0.314 14.728 1.00 96.38 85 ALA A C 1
ATOM 635 O O . ALA A 1 85 ? -6.023 0.499 15.000 1.00 96.38 85 ALA A O 1
ATOM 636 N N . SER A 1 86 ? -7.976 -0.469 15.479 1.00 92.75 86 SER A N 1
ATOM 637 C CA . SER A 1 86 ? -7.498 -1.083 16.729 1.00 92.75 86 SER A CA 1
ATOM 638 C C . SER A 1 86 ? -6.574 -2.271 16.477 1.00 92.75 86 SER A C 1
ATOM 640 O O . SER A 1 86 ? -5.689 -2.568 17.283 1.00 92.75 86 SER A O 1
ATOM 642 N N . GLY A 1 87 ? -6.798 -2.956 15.357 1.00 94.62 87 GLY A N 1
ATOM 643 C CA . GLY A 1 87 ? -6.186 -4.236 15.095 1.00 94.62 87 GLY A CA 1
ATOM 644 C C . GLY A 1 87 ? -6.133 -4.611 13.634 1.00 94.62 87 GLY A C 1
ATOM 645 O O . GLY A 1 87 ? -7.163 -4.712 12.968 1.00 94.62 87 GLY A O 1
ATOM 646 N N . ILE A 1 88 ? -4.929 -4.862 13.137 1.00 97.88 88 ILE A N 1
ATOM 647 C CA . ILE A 1 88 ? -4.690 -5.167 11.731 1.00 97.88 88 ILE A CA 1
ATOM 648 C C . ILE A 1 88 ? -4.084 -6.561 11.615 1.00 97.88 88 ILE A C 1
ATOM 650 O O . ILE A 1 88 ? -3.232 -6.975 12.394 1.00 97.88 88 ILE A O 1
ATOM 654 N N . THR A 1 89 ? -4.560 -7.343 10.656 1.00 97.81 89 THR A N 1
ATOM 655 C CA . THR A 1 89 ? -3.953 -8.618 10.279 1.00 97.81 89 THR A CA 1
ATOM 656 C C . THR A 1 89 ? -3.439 -8.507 8.861 1.00 97.81 89 THR A C 1
ATOM 658 O O . THR A 1 89 ? -4.237 -8.321 7.946 1.00 97.81 89 THR A O 1
ATOM 661 N N . ILE A 1 90 ? -2.128 -8.640 8.691 1.00 98.12 90 ILE A N 1
ATOM 662 C CA . ILE A 1 90 ? -1.491 -8.694 7.380 1.00 98.12 90 ILE A CA 1
ATOM 663 C C . ILE A 1 90 ? -1.143 -10.130 7.007 1.00 98.12 90 ILE A C 1
ATOM 665 O O . ILE A 1 90 ? -0.847 -10.958 7.876 1.00 98.12 90 ILE A O 1
ATOM 669 N N . THR A 1 91 ? -1.172 -10.432 5.712 1.00 96.88 91 THR A N 1
ATOM 670 C CA . THR A 1 91 ? -0.672 -11.709 5.190 1.00 96.88 91 THR A CA 1
ATOM 671 C C . THR A 1 91 ? 0.521 -11.515 4.285 1.00 96.88 91 THR A C 1
ATOM 673 O O . THR A 1 91 ? 0.632 -10.458 3.678 1.00 96.88 91 THR A O 1
ATOM 676 N N . HIS A 1 92 ? 1.344 -12.557 4.180 1.00 96.25 92 HIS A N 1
ATOM 677 C CA . HIS A 1 92 ? 2.552 -12.595 3.358 1.00 96.25 92 HIS A CA 1
ATOM 678 C C . HIS A 1 92 ? 2.847 -14.035 2.898 1.00 96.25 92 HIS A C 1
ATOM 680 O O . HIS A 1 92 ? 2.336 -14.995 3.500 1.00 96.25 92 HIS A O 1
ATOM 686 N N . LEU A 1 93 ? 3.688 -14.193 1.875 1.00 95.44 93 LEU A N 1
ATOM 687 C CA . LEU A 1 93 ? 4.295 -15.465 1.469 1.00 95.44 93 LEU A CA 1
ATOM 688 C C . LEU A 1 93 ? 5.565 -15.770 2.287 1.00 95.44 93 LEU A C 1
ATOM 690 O O . LEU A 1 93 ? 6.140 -14.858 2.885 1.00 95.44 93 LEU A O 1
ATOM 694 N N . PRO A 1 94 ? 6.024 -17.038 2.370 1.00 94.94 94 PRO A N 1
ATOM 695 C CA . PRO A 1 94 ? 7.193 -17.401 3.182 1.00 94.94 94 PRO A CA 1
ATOM 696 C C . PRO A 1 94 ? 8.430 -16.535 2.919 1.00 94.94 94 PRO A C 1
ATOM 698 O O . PRO A 1 94 ? 9.144 -16.176 3.854 1.00 94.94 94 PRO A O 1
ATOM 701 N N . GLU A 1 95 ? 8.648 -16.187 1.655 1.00 95.62 95 GLU A N 1
ATOM 702 C CA . GLU A 1 95 ? 9.777 -15.412 1.154 1.00 95.62 95 GLU A CA 1
ATOM 703 C C . GLU A 1 95 ? 9.767 -13.963 1.671 1.00 95.62 95 GLU A C 1
ATOM 705 O O . GLU A 1 95 ? 10.830 -13.376 1.849 1.00 95.62 95 GLU A O 1
ATOM 710 N N . GLU A 1 96 ? 8.586 -13.418 1.979 1.00 97.12 96 GLU A N 1
ATOM 711 C CA . GLU A 1 96 ? 8.331 -12.011 2.332 1.00 97.12 96 GLU A CA 1
ATOM 712 C C . GLU A 1 96 ? 8.361 -11.742 3.848 1.00 97.12 96 GLU A C 1
ATOM 714 O O . GLU A 1 96 ? 7.996 -10.663 4.312 1.00 97.12 96 GLU A O 1
ATOM 719 N N . ILE A 1 97 ? 8.788 -12.710 4.669 1.00 97.12 97 ILE A N 1
ATOM 720 C CA . ILE A 1 97 ? 8.721 -12.593 6.138 1.00 97.12 97 ILE A CA 1
ATOM 721 C C . ILE A 1 97 ? 9.477 -11.377 6.696 1.00 97.12 97 ILE A C 1
ATOM 723 O O . ILE A 1 97 ? 9.055 -10.797 7.696 1.00 97.12 97 ILE A O 1
ATOM 727 N N . GLU A 1 98 ? 10.585 -10.979 6.073 1.00 97.25 98 GLU A N 1
ATOM 728 C CA . GLU A 1 98 ? 11.354 -9.811 6.516 1.00 97.25 98 GLU A CA 1
ATOM 729 C C . GLU A 1 98 ? 10.592 -8.507 6.257 1.00 97.25 98 GLU A C 1
ATOM 731 O O . GLU A 1 98 ? 10.515 -7.660 7.147 1.00 97.25 98 GLU A O 1
ATOM 736 N N . ASP A 1 99 ? 9.943 -8.391 5.098 1.00 97.94 99 ASP A N 1
ATOM 737 C CA . ASP A 1 99 ? 9.059 -7.271 4.774 1.00 97.94 99 ASP A CA 1
ATOM 738 C C . ASP A 1 99 ? 7.831 -7.240 5.695 1.00 97.94 99 ASP A C 1
ATOM 740 O O . ASP A 1 99 ? 7.445 -6.182 6.193 1.00 97.94 99 ASP A O 1
ATOM 744 N N . ALA A 1 100 ? 7.267 -8.405 6.019 1.00 98.25 100 ALA A N 1
ATOM 745 C CA . ALA A 1 100 ? 6.138 -8.509 6.937 1.00 98.25 100 ALA A CA 1
ATOM 746 C C . ALA A 1 100 ? 6.490 -8.076 8.373 1.00 98.25 100 ALA A C 1
ATOM 748 O O . ALA A 1 100 ? 5.654 -7.493 9.068 1.00 98.25 100 ALA A O 1
ATOM 749 N N . LYS A 1 101 ? 7.722 -8.336 8.835 1.00 98.38 101 LYS A N 1
ATOM 750 C CA . LYS A 1 101 ? 8.214 -7.860 10.141 1.00 98.38 101 LYS A CA 1
ATOM 751 C C . LYS A 1 101 ? 8.374 -6.342 10.164 1.00 98.38 101 LYS A C 1
ATOM 753 O O . LYS A 1 101 ? 7.957 -5.714 11.138 1.00 98.38 101 LYS A O 1
ATOM 758 N N . ASP A 1 102 ? 8.938 -5.767 9.104 1.00 98.06 102 ASP A N 1
ATOM 759 C CA . ASP A 1 102 ? 9.101 -4.317 8.986 1.00 98.06 102 ASP A CA 1
ATOM 760 C C . ASP A 1 102 ? 7.723 -3.629 8.930 1.00 98.06 102 ASP A C 1
ATOM 762 O O . ASP A 1 102 ? 7.471 -2.682 9.678 1.00 98.06 102 ASP A O 1
ATOM 766 N N . ALA A 1 103 ? 6.779 -4.179 8.155 1.00 98.38 103 ALA A N 1
ATOM 767 C CA . ALA A 1 103 ? 5.394 -3.714 8.107 1.00 98.38 103 ALA A CA 1
ATOM 768 C C . ALA A 1 103 ? 4.703 -3.789 9.476 1.00 98.38 103 ALA A C 1
ATOM 770 O O . ALA A 1 103 ? 4.092 -2.811 9.907 1.00 98.38 103 ALA A O 1
ATOM 771 N N . LYS A 1 104 ? 4.828 -4.918 10.193 1.00 98.62 104 LYS A N 1
ATOM 772 C CA . LYS A 1 104 ? 4.285 -5.076 11.553 1.00 98.62 104 LYS A CA 1
ATOM 773 C C . LYS A 1 104 ? 4.758 -3.949 12.463 1.00 98.62 104 LYS A C 1
ATOM 775 O O . LYS A 1 104 ? 3.928 -3.326 13.118 1.00 98.62 104 LYS A O 1
ATOM 780 N N . LYS A 1 105 ? 6.063 -3.669 12.461 1.00 98.44 105 LYS A N 1
ATOM 781 C CA . LYS A 1 105 ? 6.642 -2.600 13.272 1.00 98.44 105 LYS A CA 1
ATOM 782 C C . LYS A 1 105 ? 6.058 -1.235 12.902 1.00 98.44 105 LYS A C 1
ATOM 784 O O . LYS A 1 105 ? 5.603 -0.525 13.784 1.00 98.44 105 LYS A O 1
ATOM 789 N N . MET A 1 106 ? 5.999 -0.893 11.614 1.00 97.81 106 MET A N 1
ATOM 790 C CA . MET A 1 106 ? 5.441 0.393 11.163 1.00 97.81 106 MET A CA 1
ATOM 791 C C . MET A 1 106 ? 3.958 0.563 11.526 1.00 97.81 106 MET A C 1
ATOM 793 O O . MET A 1 106 ? 3.522 1.670 11.843 1.00 97.81 106 MET A O 1
ATOM 797 N N . ILE A 1 107 ? 3.179 -0.522 11.479 1.00 98.38 107 ILE A N 1
ATOM 798 C CA . ILE A 1 107 ? 1.763 -0.539 11.874 1.00 98.38 107 ILE A CA 1
ATOM 799 C C . ILE A 1 107 ? 1.619 -0.330 13.389 1.00 98.38 107 ILE A C 1
ATOM 801 O O . ILE A 1 107 ? 0.787 0.470 13.819 1.00 98.38 107 ILE A O 1
ATOM 805 N N . GLU A 1 108 ? 2.447 -1.007 14.188 1.00 98.12 108 GLU A N 1
ATOM 806 C CA . GLU A 1 108 ? 2.466 -0.879 15.651 1.00 98.12 108 GLU A CA 1
ATOM 807 C C . GLU A 1 108 ? 2.923 0.511 16.099 1.00 98.12 108 GLU A C 1
ATOM 809 O O . GLU A 1 108 ? 2.248 1.140 16.915 1.00 98.12 108 GLU A O 1
ATOM 814 N N . ASP A 1 109 ? 3.979 1.045 15.483 1.00 97.12 109 ASP A N 1
ATOM 815 C CA . ASP A 1 109 ? 4.458 2.417 15.692 1.00 97.12 109 ASP A CA 1
ATOM 816 C C . ASP A 1 109 ? 3.397 3.461 15.278 1.00 97.12 109 ASP A C 1
ATOM 818 O O . ASP A 1 109 ? 3.385 4.583 15.785 1.00 97.12 109 ASP A O 1
ATOM 822 N N . SER A 1 110 ? 2.472 3.087 14.386 1.00 96.38 110 SER A N 1
ATOM 823 C CA . SER A 1 110 ? 1.343 3.916 13.946 1.00 96.38 110 SER A CA 1
ATOM 824 C C . SER A 1 110 ? 0.084 3.780 14.817 1.00 96.38 110 SER A C 1
ATOM 826 O O . SER A 1 110 ? -0.906 4.456 14.543 1.00 96.38 110 SER A O 1
ATOM 828 N N . GLY A 1 111 ? 0.105 2.944 15.863 1.00 94.75 111 GLY A N 1
ATOM 829 C CA . GLY A 1 111 ? -0.934 2.901 16.900 1.00 94.75 111 GLY A CA 1
ATOM 830 C C . GLY A 1 111 ? -1.917 1.725 16.850 1.00 94.75 111 GLY A C 1
ATOM 831 O O . GLY A 1 111 ? -2.856 1.711 17.645 1.00 94.75 111 GLY A O 1
ATOM 832 N N . ALA A 1 112 ? -1.716 0.731 15.978 1.00 96.75 112 ALA A N 1
ATOM 833 C CA . ALA A 1 112 ? -2.565 -0.467 15.898 1.00 96.75 112 ALA A CA 1
ATOM 834 C C . ALA A 1 112 ? -1.782 -1.734 16.261 1.00 96.75 112 ALA A C 1
ATOM 836 O O . ALA A 1 112 ? -0.639 -1.873 15.835 1.00 96.75 112 ALA A O 1
ATOM 837 N N . LEU A 1 113 ? -2.374 -2.719 16.957 1.00 97.38 113 LEU A N 1
ATOM 838 C CA . LEU A 1 113 ? -1.673 -4.013 17.073 1.00 97.38 113 LEU A CA 1
ATOM 839 C C . LEU A 1 113 ? -1.734 -4.752 15.735 1.00 97.38 113 LEU A C 1
ATOM 841 O O . LEU A 1 113 ? -2.733 -4.681 15.011 1.00 97.38 113 LEU A O 1
ATOM 845 N N . CYS A 1 114 ? -0.670 -5.491 15.424 1.00 98.12 114 CYS A N 1
ATOM 846 C CA . CYS A 1 114 ? -0.537 -6.148 14.133 1.00 98.12 114 CYS A CA 1
ATOM 847 C C . CYS A 1 114 ? -0.273 -7.653 14.255 1.00 98.12 114 CYS A C 1
ATOM 849 O O . CYS A 1 114 ? 0.699 -8.097 14.870 1.00 98.12 114 CYS A O 1
ATOM 851 N N . ASN A 1 115 ? -1.108 -8.449 13.593 1.00 96.50 115 ASN A N 1
ATOM 852 C CA . ASN A 1 115 ? -0.886 -9.875 13.393 1.00 96.50 115 ASN A CA 1
ATOM 853 C C . ASN A 1 115 ? -0.294 -10.140 12.017 1.00 96.50 115 ASN A C 1
ATOM 855 O O . ASN A 1 115 ? -0.845 -9.706 11.009 1.00 96.50 115 ASN A O 1
ATOM 859 N N . VAL A 1 116 ? 0.760 -10.951 11.979 1.00 96.75 116 VAL A N 1
ATOM 860 C CA . VAL A 1 116 ? 1.390 -11.401 10.738 1.00 96.75 116 VAL A CA 1
ATOM 861 C C . VAL A 1 116 ? 1.003 -12.852 10.485 1.00 96.75 116 VAL A C 1
ATOM 863 O O . VAL A 1 116 ? 1.248 -13.734 11.312 1.00 96.75 116 VAL A O 1
ATOM 866 N N . VAL A 1 117 ? 0.359 -13.107 9.349 1.00 95.06 117 VAL A N 1
ATOM 867 C CA . VAL A 1 117 ? -0.169 -14.423 8.994 1.00 95.06 117 VAL A CA 1
ATOM 868 C C . VAL A 1 117 ? 0.451 -14.892 7.688 1.00 95.06 117 VAL A C 1
ATOM 870 O O . VAL A 1 117 ? 0.079 -14.440 6.612 1.00 95.06 117 VAL A O 1
ATOM 873 N N . LEU A 1 118 ? 1.325 -15.892 7.776 1.00 93.62 118 LEU A N 1
ATOM 874 C CA . LEU A 1 118 ? 1.763 -16.640 6.602 1.00 93.62 118 LEU A CA 1
ATOM 875 C C . LEU A 1 118 ? 0.543 -17.249 5.896 1.00 93.62 118 LEU A C 1
ATOM 877 O O . LEU A 1 118 ? -0.135 -18.110 6.477 1.00 93.62 118 LEU A O 1
ATOM 881 N N . ALA A 1 119 ? 0.253 -16.827 4.668 1.00 89.12 119 ALA A N 1
ATOM 882 C CA . ALA A 1 119 ? -0.855 -17.356 3.884 1.00 89.12 119 ALA A CA 1
ATOM 883 C C . ALA A 1 119 ? -0.603 -17.193 2.386 1.00 89.12 119 ALA A C 1
ATOM 885 O O . ALA A 1 119 ? -0.464 -16.089 1.877 1.00 89.12 119 ALA A O 1
ATOM 886 N N . ASP A 1 120 ? -0.631 -18.322 1.691 1.00 87.00 120 ASP A N 1
ATOM 887 C CA . ASP A 1 120 ? -0.714 -18.380 0.239 1.00 87.00 120 ASP A CA 1
ATOM 888 C C . ASP A 1 120 ? -2.193 -18.535 -0.130 1.00 87.00 120 ASP A C 1
ATOM 890 O O . ASP A 1 120 ? -2.827 -19.540 0.207 1.00 87.00 120 ASP A O 1
ATOM 894 N N . LEU A 1 121 ? -2.747 -17.496 -0.751 1.00 85.88 121 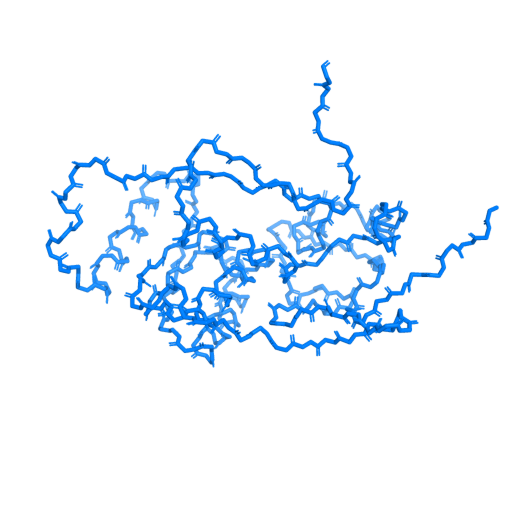LEU A N 1
ATOM 895 C CA . LEU A 1 121 ? -4.170 -17.402 -1.075 1.00 85.88 121 LEU A CA 1
ATOM 896 C C . LEU A 1 121 ? -4.588 -18.318 -2.233 1.00 85.88 121 LEU A C 1
ATOM 898 O O . LEU A 1 121 ? -5.786 -18.523 -2.420 1.00 85.88 121 LEU A O 1
ATOM 902 N N . GLY A 1 122 ? -3.636 -18.915 -2.963 1.00 84.31 122 GLY A N 1
ATOM 903 C CA . GLY A 1 122 ? -3.922 -19.972 -3.936 1.00 84.31 122 GLY A CA 1
ATOM 904 C C . GLY A 1 122 ? -4.457 -21.253 -3.282 1.00 84.31 122 GLY A C 1
ATOM 905 O O . GLY A 1 122 ? -5.104 -22.067 -3.940 1.00 84.31 122 GLY A O 1
ATOM 906 N N . ASP A 1 123 ? -4.254 -21.415 -1.970 1.00 83.12 123 ASP A N 1
ATOM 907 C CA . ASP A 1 123 ? -4.810 -22.505 -1.173 1.00 83.12 123 ASP A CA 1
ATOM 908 C C . ASP A 1 123 ? -6.018 -22.025 -0.347 1.00 83.12 123 ASP A C 1
ATOM 910 O O . ASP A 1 123 ? -5.904 -21.303 0.652 1.00 83.12 123 ASP A O 1
ATOM 914 N N . ALA A 1 124 ? -7.210 -22.494 -0.726 1.00 79.06 124 ALA A N 1
ATOM 915 C CA . ALA A 1 124 ? -8.463 -22.149 -0.058 1.00 79.06 124 ALA A CA 1
ATOM 916 C C . ALA A 1 124 ? -8.468 -22.480 1.452 1.00 79.06 124 ALA A C 1
ATOM 918 O O . ALA A 1 124 ? -9.100 -21.768 2.237 1.00 79.06 124 ALA A O 1
ATOM 919 N N . LYS A 1 125 ? -7.738 -23.515 1.901 1.00 76.69 125 LYS A N 1
ATOM 920 C CA . LYS A 1 125 ? -7.638 -23.849 3.335 1.00 76.69 125 LYS A CA 1
ATOM 921 C C . LYS A 1 125 ? -6.815 -22.812 4.094 1.00 76.69 125 LYS A C 1
ATOM 923 O O . LYS A 1 125 ? -7.144 -22.480 5.235 1.00 76.69 125 LYS A O 1
ATOM 928 N N . LYS A 1 126 ? -5.762 -22.271 3.471 1.00 77.19 126 LYS A N 1
ATOM 929 C CA . LYS A 1 126 ? -4.946 -21.199 4.063 1.00 77.19 126 LYS A CA 1
ATOM 930 C C . LYS A 1 126 ? -5.731 -19.888 4.151 1.00 77.19 126 LYS A C 1
ATOM 932 O O . LYS A 1 126 ? -5.554 -19.168 5.131 1.00 77.19 126 LYS A O 1
ATOM 937 N N . SER A 1 127 ? -6.650 -19.634 3.216 1.00 79.75 127 SER A N 1
ATOM 938 C CA . SER A 1 127 ? -7.538 -18.461 3.245 1.00 79.75 127 SER A CA 1
ATOM 939 C C . SER A 1 127 ? -8.452 -18.441 4.479 1.00 79.75 127 SER A C 1
ATOM 941 O O . SER A 1 127 ? -8.552 -17.424 5.167 1.00 79.75 127 SER A O 1
ATOM 943 N N . TRP A 1 128 ? -9.048 -19.586 4.838 1.00 77.19 128 TRP A N 1
ATOM 944 C CA . TRP A 1 128 ? -9.892 -19.700 6.039 1.00 77.19 128 TRP A CA 1
ATOM 945 C C . TRP A 1 128 ? -9.133 -19.355 7.327 1.00 77.19 128 TRP A C 1
ATOM 947 O O . TRP A 1 128 ? -9.640 -18.618 8.175 1.00 77.19 128 TRP A O 1
ATOM 957 N N . ARG A 1 129 ? -7.878 -19.808 7.441 1.00 80.31 129 ARG A N 1
ATOM 958 C CA . ARG A 1 129 ? -7.025 -19.565 8.615 1.00 80.31 129 ARG A CA 1
ATOM 959 C C . ARG A 1 129 ? -6.824 -18.078 8.921 1.00 80.31 129 ARG A C 1
ATOM 961 O O . ARG A 1 129 ? -6.661 -17.732 10.088 1.00 80.31 129 ARG A O 1
ATOM 968 N N . ILE A 1 130 ? -6.830 -17.212 7.906 1.00 83.81 130 ILE A N 1
ATOM 969 C CA . ILE A 1 130 ? -6.674 -15.760 8.086 1.00 83.81 130 ILE A CA 1
ATOM 970 C C . ILE A 1 130 ? -7.851 -15.215 8.894 1.00 83.81 130 ILE A C 1
ATOM 972 O O . ILE A 1 130 ? -7.654 -14.549 9.908 1.00 83.81 130 ILE A O 1
ATOM 976 N N . THR A 1 131 ? -9.073 -15.559 8.479 1.00 81.94 131 THR A N 1
ATOM 977 C CA . THR A 1 131 ? -10.296 -15.114 9.157 1.00 81.94 131 THR A CA 1
ATOM 978 C C . THR A 1 131 ? -10.400 -15.679 10.572 1.00 81.94 131 THR A C 1
ATOM 980 O O . THR A 1 131 ? -10.732 -14.930 11.487 1.00 81.94 131 THR A O 1
ATOM 983 N N . SER A 1 132 ? -10.019 -16.948 10.779 1.00 81.81 132 SER A N 1
ATOM 984 C CA . SER A 1 132 ? -9.978 -17.571 12.107 1.00 81.81 132 SER A CA 1
ATOM 985 C C . SER A 1 132 ? -9.009 -16.844 13.039 1.00 81.81 132 SER A C 1
ATOM 987 O O . SER A 1 132 ? -9.440 -16.331 14.069 1.00 81.81 132 SER A O 1
ATOM 989 N N . ARG A 1 133 ? -7.738 -16.681 12.641 1.00 81.56 133 ARG A N 1
ATOM 990 C CA . ARG A 1 133 ? -6.723 -15.983 13.455 1.00 81.56 133 ARG A CA 1
ATOM 991 C C . ARG A 1 133 ? -7.105 -14.543 13.769 1.00 81.56 133 ARG A C 1
ATOM 993 O O . ARG A 1 133 ? -6.899 -14.081 14.889 1.00 81.56 133 ARG A O 1
ATOM 1000 N N . HIS A 1 134 ? -7.658 -13.834 12.788 1.00 84.62 134 HIS A N 1
ATOM 1001 C CA . HIS A 1 134 ? -8.146 -12.478 12.995 1.00 84.62 134 HIS A CA 1
ATOM 1002 C C . HIS A 1 134 ? -9.280 -12.458 14.031 1.00 84.62 134 HIS A C 1
ATOM 1004 O O . HIS A 1 134 ? -9.222 -11.685 14.981 1.00 84.62 134 HIS A O 1
ATOM 1010 N N . SER A 1 135 ? -10.270 -13.347 13.907 1.00 80.88 135 SER A N 1
ATOM 1011 C CA . SER A 1 135 ? -11.383 -13.432 14.863 1.00 80.88 135 SER A CA 1
ATOM 1012 C C . SER A 1 135 ? -10.965 -13.858 16.276 1.00 80.88 135 SER A C 1
ATOM 1014 O O . SER A 1 135 ? -11.566 -13.405 17.244 1.00 80.88 135 SER A O 1
ATOM 1016 N N . GLU A 1 136 ? -9.931 -14.694 16.404 1.00 80.50 136 GLU A N 1
ATOM 1017 C CA . GLU A 1 136 ? -9.372 -15.129 17.692 1.00 80.50 136 GLU A CA 1
ATOM 1018 C C . GLU A 1 136 ? -8.593 -14.011 18.393 1.00 80.50 136 GLU A C 1
ATOM 1020 O O . GLU A 1 136 ? -8.601 -13.922 19.617 1.00 80.50 136 GLU A O 1
ATOM 1025 N N . SER A 1 137 ? -7.921 -13.157 17.620 1.00 80.81 137 SER A N 1
ATOM 1026 C CA . SER A 1 137 ? -7.081 -12.083 18.165 1.00 80.81 137 SER A CA 1
ATOM 1027 C C . SER A 1 137 ? -7.883 -10.865 18.600 1.00 80.81 137 SER A C 1
ATOM 1029 O O . SER A 1 137 ? -7.482 -10.137 19.503 1.00 80.81 137 SER A O 1
ATOM 1031 N N . TRP A 1 138 ? -9.022 -10.645 17.951 1.00 79.19 138 TRP A N 1
ATOM 1032 C CA . TRP A 1 138 ? -9.891 -9.508 18.192 1.00 79.19 138 TRP A CA 1
ATOM 1033 C C . TRP A 1 138 ? -11.235 -10.057 18.642 1.00 79.19 138 TRP A C 1
ATOM 1035 O O . TRP A 1 138 ? -12.036 -10.457 17.804 1.00 79.19 138 TRP A O 1
ATOM 1045 N N . THR A 1 139 ? -11.478 -10.119 19.957 1.00 56.78 139 THR A N 1
ATOM 1046 C CA . THR A 1 139 ? -12.757 -10.579 20.519 1.00 56.78 139 THR A CA 1
ATOM 1047 C C . THR A 1 139 ? -13.898 -9.763 19.915 1.00 56.78 139 THR A C 1
ATOM 1049 O O . THR A 1 139 ? -14.181 -8.642 20.340 1.00 56.78 139 THR A O 1
ATOM 1052 N N . TYR A 1 140 ? -14.548 -10.313 18.891 1.00 54.88 140 TYR A N 1
ATOM 1053 C CA . TYR A 1 140 ? -15.655 -9.649 18.226 1.00 54.88 140 TYR A CA 1
ATOM 1054 C C . TYR A 1 140 ? -16.816 -9.554 19.213 1.00 54.88 140 TYR A C 1
ATOM 1056 O O . TYR A 1 140 ? -17.420 -10.560 19.591 1.00 54.88 140 TYR A O 1
ATOM 1064 N N . SER A 1 141 ? -17.178 -8.328 19.600 1.00 43.19 141 SER A N 1
ATOM 1065 C CA . SER A 1 141 ? -18.519 -8.089 20.121 1.00 43.19 141 SER A CA 1
ATOM 1066 C C . SER A 1 141 ? -19.507 -8.590 19.066 1.00 43.19 141 SER A C 1
ATOM 1068 O O . SER A 1 141 ? -19.353 -8.314 17.876 1.00 43.19 141 SER A O 1
ATOM 1070 N N . SER A 1 142 ? -20.486 -9.373 19.508 1.00 42.41 142 SER A N 1
ATOM 1071 C CA . SER A 1 142 ? -21.569 -10.047 18.767 1.00 42.41 142 SER A CA 1
ATOM 1072 C C . SER A 1 142 ? -22.318 -9.251 17.665 1.00 42.41 142 SER A C 1
ATOM 1074 O O . SER A 1 142 ? -23.230 -9.777 17.028 1.00 42.41 142 SER A O 1
ATOM 1076 N N . THR A 1 143 ? -21.933 -8.008 17.380 1.00 44.56 143 THR A N 1
ATOM 1077 C CA . THR A 1 143 ? -22.517 -7.068 16.418 1.00 44.56 143 THR A CA 1
ATOM 1078 C C . THR A 1 143 ? -22.305 -7.427 14.943 1.00 44.56 143 THR A C 1
ATOM 1080 O O . THR A 1 143 ? -23.101 -6.992 14.112 1.00 44.56 143 THR A O 1
ATOM 1083 N N . MET A 1 144 ? -21.302 -8.244 14.582 1.00 46.03 144 MET A N 1
ATOM 1084 C CA . MET A 1 144 ? -21.060 -8.624 13.173 1.00 46.03 144 MET A CA 1
ATOM 1085 C C . MET A 1 144 ? -22.080 -9.646 12.627 1.00 46.03 144 MET A C 1
ATOM 1087 O O . MET A 1 144 ? -22.130 -9.906 11.428 1.00 46.03 144 MET A O 1
ATOM 1091 N N . ARG A 1 145 ? -22.974 -10.167 13.484 1.00 43.16 145 ARG A N 1
ATOM 1092 C CA . ARG A 1 145 ? -24.130 -11.004 13.102 1.00 43.16 145 ARG A CA 1
ATOM 1093 C C . ARG A 1 145 ? -25.373 -10.202 12.688 1.00 43.16 145 ARG A C 1
ATOM 1095 O O . ARG A 1 145 ? -26.482 -10.727 12.735 1.00 43.16 145 ARG A O 1
ATOM 1102 N N . ARG A 1 146 ? -25.234 -8.944 12.258 1.00 46.69 146 ARG A N 1
ATOM 1103 C CA . ARG A 1 146 ? -26.314 -8.228 11.559 1.00 46.69 146 ARG A CA 1
ATOM 1104 C C . ARG A 1 146 ? -26.121 -8.351 10.052 1.00 46.69 146 ARG A C 1
ATOM 1106 O O . ARG A 1 146 ? -25.447 -7.551 9.412 1.00 46.69 146 ARG A O 1
ATOM 1113 N N . SER A 1 147 ? -26.737 -9.378 9.482 1.00 48.81 147 SER A N 1
ATOM 1114 C CA . SER A 1 147 ? -26.931 -9.512 8.042 1.00 48.81 147 SER A CA 1
ATOM 1115 C C . SER A 1 147 ? -27.587 -8.243 7.478 1.00 48.81 147 SER A C 1
ATOM 1117 O O . SER A 1 147 ? -28.747 -7.997 7.807 1.00 48.81 147 SER A O 1
ATOM 1119 N N . ARG A 1 148 ? -26.842 -7.493 6.634 1.00 58.97 148 ARG A N 1
ATOM 1120 C CA . ARG A 1 148 ? -27.286 -6.680 5.464 1.00 58.97 148 ARG A CA 1
ATOM 1121 C C . ARG A 1 148 ? -26.627 -5.306 5.213 1.00 58.97 148 ARG A C 1
ATOM 1123 O O . ARG A 1 148 ? -27.083 -4.613 4.314 1.00 58.97 148 ARG A O 1
ATOM 1130 N N . CYS A 1 149 ? -25.518 -4.937 5.858 1.00 72.75 149 CYS A N 1
ATOM 1131 C CA . CYS A 1 149 ? -24.836 -3.659 5.552 1.00 72.75 149 CYS A CA 1
ATOM 1132 C C . CYS A 1 149 ? -23.341 -3.810 5.201 1.00 72.75 149 CYS A C 1
ATOM 1134 O O . CYS A 1 149 ? -22.509 -3.088 5.743 1.00 72.75 149 CYS A O 1
ATOM 1136 N N . ILE A 1 150 ? -22.983 -4.753 4.318 1.00 88.62 150 ILE A N 1
ATOM 1137 C CA . ILE A 1 150 ? -21.609 -4.883 3.791 1.00 88.62 150 ILE A CA 1
ATOM 1138 C C . ILE A 1 150 ? -21.504 -4.093 2.484 1.00 88.62 150 ILE A C 1
ATOM 1140 O O . ILE A 1 150 ? -22.307 -4.299 1.576 1.00 88.62 150 ILE A O 1
ATOM 1144 N N . ARG A 1 151 ? -20.506 -3.209 2.394 1.00 91.31 151 ARG A N 1
ATOM 1145 C CA . ARG A 1 151 ? -20.157 -2.467 1.176 1.00 91.31 151 ARG A CA 1
ATOM 1146 C C . ARG A 1 151 ? -18.970 -3.139 0.498 1.00 91.31 151 ARG A C 1
ATOM 1148 O O . ARG A 1 151 ? -18.052 -3.585 1.181 1.00 91.31 151 ARG A O 1
ATOM 1155 N N . VAL A 1 152 ? -18.979 -3.181 -0.830 1.00 92.00 152 VAL A N 1
ATOM 1156 C CA . VAL A 1 152 ? -17.878 -3.729 -1.636 1.00 92.00 152 VAL A CA 1
ATOM 1157 C C . VAL A 1 152 ? -17.472 -2.678 -2.654 1.00 92.00 152 VA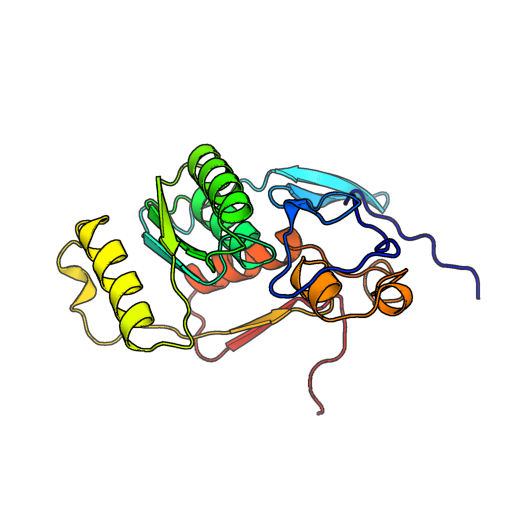L A C 1
ATOM 1159 O O . VAL A 1 152 ? -18.331 -2.150 -3.348 1.00 92.00 152 VAL A O 1
ATOM 1162 N N . ASN A 1 153 ? -16.185 -2.357 -2.732 1.00 94.06 153 ASN A N 1
ATOM 1163 C CA . ASN A 1 153 ? -15.619 -1.383 -3.666 1.00 94.06 153 ASN A CA 1
ATOM 1164 C C . ASN A 1 153 ? -14.250 -1.876 -4.142 1.00 94.06 153 ASN A C 1
ATOM 1166 O O . ASN A 1 153 ? -13.717 -2.836 -3.582 1.00 94.06 153 ASN A O 1
ATOM 1170 N N . ALA A 1 154 ? -13.672 -1.190 -5.123 1.00 95.94 154 ALA A N 1
ATOM 1171 C CA . ALA A 1 154 ? -12.325 -1.450 -5.610 1.00 95.94 154 ALA A CA 1
ATOM 1172 C C . ALA A 1 154 ? -11.489 -0.165 -5.699 1.00 95.94 154 ALA A C 1
ATOM 1174 O O . ALA A 1 154 ? -12.016 0.938 -5.852 1.00 95.94 154 ALA A O 1
ATOM 1175 N N . VAL A 1 155 ? -10.172 -0.339 -5.639 1.00 97.00 155 VAL A N 1
ATOM 1176 C CA . VAL A 1 155 ? -9.178 0.676 -5.993 1.00 97.00 155 VAL A CA 1
ATOM 1177 C C . VAL A 1 155 ? -8.436 0.159 -7.222 1.00 97.00 155 VAL A C 1
ATOM 1179 O O . VAL A 1 155 ? -7.970 -0.978 -7.222 1.00 97.00 155 VAL A O 1
ATOM 1182 N N . ALA A 1 156 ? -8.357 0.977 -8.266 1.00 96.38 156 ALA A N 1
ATOM 1183 C CA . ALA A 1 156 ? -7.646 0.699 -9.506 1.00 96.38 156 ALA A CA 1
ATOM 1184 C C . ALA A 1 156 ? -6.406 1.609 -9.581 1.00 96.38 156 ALA A C 1
ATOM 1186 O O . ALA A 1 156 ? -6.510 2.749 -10.048 1.00 96.38 156 ALA A O 1
ATOM 1187 N N . PRO A 1 157 ? -5.253 1.162 -9.052 1.00 96.12 157 PRO A N 1
ATOM 1188 C CA . PRO A 1 157 ? -4.017 1.922 -9.143 1.00 96.12 157 PRO A CA 1
ATOM 1189 C C . PRO A 1 157 ? -3.470 1.926 -10.578 1.00 96.12 157 PRO A C 1
ATOM 1191 O O . PRO A 1 157 ? -3.665 0.967 -11.325 1.00 96.12 157 PRO A O 1
ATOM 1194 N N . GLY A 1 158 ? -2.772 3.000 -10.942 1.00 93.75 158 GLY A N 1
ATOM 1195 C CA . GLY A 1 158 ? -1.947 3.060 -12.153 1.00 93.75 158 GLY A CA 1
ATOM 1196 C C . GLY A 1 158 ? -0.553 2.454 -11.930 1.00 93.75 158 GLY A C 1
ATOM 1197 O O . GLY A 1 158 ? -0.398 1.528 -11.126 1.00 93.75 158 GLY A O 1
ATOM 1198 N N . PRO A 1 159 ? 0.491 2.973 -12.598 1.00 94.12 159 PRO A N 1
ATOM 1199 C CA . PRO A 1 159 ? 1.868 2.563 -12.382 1.00 94.12 159 PRO A CA 1
ATOM 1200 C C . PRO A 1 159 ? 2.301 2.979 -10.977 1.00 94.12 159 PRO A C 1
ATOM 1202 O O . PRO A 1 159 ? 2.514 4.160 -10.721 1.00 94.12 159 PRO A O 1
ATOM 1205 N N . ILE A 1 160 ? 2.416 2.011 -10.067 1.00 96.06 160 ILE A N 1
ATOM 1206 C CA . ILE A 1 160 ? 2.924 2.221 -8.707 1.00 96.06 160 ILE A CA 1
ATOM 1207 C C . ILE A 1 160 ? 4.213 1.425 -8.518 1.00 96.06 160 ILE A C 1
ATOM 1209 O O . ILE A 1 160 ? 4.248 0.216 -8.779 1.00 96.06 160 ILE A O 1
ATOM 1213 N N . VAL A 1 161 ? 5.270 2.089 -8.050 1.00 95.25 161 VAL A N 1
ATOM 1214 C CA . VAL A 1 161 ? 6.555 1.434 -7.781 1.00 95.25 161 VAL A CA 1
ATOM 1215 C C . VAL A 1 161 ? 6.427 0.533 -6.549 1.00 95.25 161 VAL A C 1
ATOM 1217 O O . VAL A 1 161 ? 6.107 0.989 -5.453 1.00 95.25 161 VAL A O 1
ATOM 1220 N N . THR A 1 162 ? 6.652 -0.766 -6.751 1.00 95.69 162 THR A N 1
ATOM 1221 C CA . THR A 1 162 ? 6.573 -1.826 -5.729 1.00 95.69 162 THR A CA 1
ATOM 1222 C C . THR A 1 162 ? 7.539 -2.960 -6.077 1.00 95.69 162 THR A C 1
ATOM 1224 O O . THR A 1 162 ? 7.940 -3.092 -7.241 1.00 95.69 162 THR A O 1
ATOM 1227 N N . ALA A 1 163 ? 7.850 -3.832 -5.111 1.00 94.94 163 ALA A N 1
ATOM 1228 C CA . ALA A 1 163 ? 8.610 -5.061 -5.354 1.00 94.94 163 ALA A CA 1
ATOM 1229 C C . ALA A 1 163 ? 8.054 -5.930 -6.491 1.00 94.94 163 ALA A C 1
ATOM 1231 O O . ALA A 1 163 ? 8.829 -6.525 -7.243 1.00 94.94 163 ALA A O 1
ATOM 1232 N N . LEU A 1 164 ? 6.729 -5.942 -6.674 1.00 94.75 164 LEU A N 1
ATOM 1233 C CA . LEU A 1 164 ? 6.071 -6.696 -7.739 1.00 94.75 164 LEU A CA 1
ATOM 1234 C C . LEU A 1 164 ? 6.583 -6.297 -9.130 1.00 94.75 164 LEU A C 1
ATOM 1236 O O . LEU A 1 164 ? 6.740 -7.160 -9.993 1.00 94.75 164 LEU A O 1
ATOM 1240 N N . GLN A 1 165 ? 6.865 -5.012 -9.368 1.00 94.69 165 GLN A N 1
ATOM 1241 C CA . GLN A 1 165 ? 7.352 -4.552 -10.673 1.00 94.69 165 GLN A CA 1
ATOM 1242 C C . GLN A 1 165 ? 8.781 -5.038 -10.934 1.00 94.69 165 GLN A C 1
ATOM 1244 O O . GLN A 1 165 ? 9.037 -5.597 -11.996 1.00 94.69 165 GLN A O 1
ATOM 1249 N N . ALA A 1 166 ? 9.677 -4.937 -9.947 1.00 93.88 166 ALA A N 1
ATOM 1250 C CA . ALA A 1 166 ? 11.032 -5.487 -10.062 1.00 93.88 166 ALA A CA 1
ATOM 1251 C C . ALA A 1 166 ? 11.041 -7.024 -10.159 1.00 93.88 166 ALA A C 1
ATOM 1253 O O . ALA A 1 166 ? 11.947 -7.599 -10.752 1.00 93.88 166 ALA A O 1
ATOM 1254 N N . GLY A 1 167 ? 10.040 -7.691 -9.575 1.00 94.31 167 GLY A N 1
ATOM 1255 C CA . GLY A 1 167 ? 9.870 -9.141 -9.641 1.00 94.31 167 GLY A CA 1
ATOM 1256 C C . GLY A 1 167 ? 9.297 -9.659 -10.966 1.00 94.31 167 GLY A C 1
ATOM 1257 O O . GLY A 1 167 ? 9.499 -10.820 -11.312 1.00 94.31 167 GLY A O 1
ATOM 1258 N N . SER A 1 168 ? 8.561 -8.821 -11.701 1.00 93.25 168 SER A N 1
ATOM 1259 C CA . SER A 1 168 ? 7.807 -9.215 -12.906 1.00 93.25 168 SER A CA 1
ATOM 1260 C C . SER A 1 168 ? 8.363 -8.648 -14.213 1.00 93.25 168 SER A C 1
ATOM 1262 O O . SER A 1 168 ? 7.857 -8.978 -15.288 1.00 93.25 168 SER A O 1
ATOM 1264 N N . ARG A 1 169 ? 9.397 -7.806 -14.146 1.00 92.88 169 ARG A N 1
ATOM 1265 C CA . ARG A 1 169 ? 10.024 -7.154 -15.303 1.00 92.88 169 ARG A CA 1
ATOM 1266 C C . ARG A 1 169 ? 11.497 -7.530 -15.399 1.00 92.88 169 ARG A C 1
ATOM 1268 O O . ARG A 1 169 ? 12.129 -7.861 -14.400 1.00 92.88 169 ARG A O 1
ATOM 1275 N N . SER A 1 170 ? 12.046 -7.460 -16.613 1.00 94.44 170 SER A N 1
ATOM 1276 C CA . SER A 1 170 ? 13.501 -7.478 -16.776 1.00 94.44 170 SER A CA 1
ATOM 1277 C C . SER A 1 170 ? 14.101 -6.184 -16.234 1.00 94.44 170 SER A C 1
ATOM 1279 O O . SER A 1 170 ? 13.420 -5.158 -16.167 1.00 94.44 170 SER A O 1
ATOM 1281 N N . GLU A 1 171 ? 15.381 -6.218 -15.882 1.00 94.50 171 GLU A N 1
ATOM 1282 C CA . GLU A 1 171 ? 16.072 -5.051 -15.338 1.00 94.50 171 GLU A CA 1
ATOM 1283 C C . GLU A 1 171 ? 16.099 -3.865 -16.314 1.00 94.50 171 GLU A C 1
ATOM 1285 O O . GLU A 1 171 ? 15.942 -2.725 -15.884 1.00 94.50 171 GLU A O 1
ATOM 1290 N N . GLU A 1 172 ? 16.189 -4.125 -17.624 1.00 94.25 172 GLU A N 1
ATOM 1291 C CA . GLU A 1 172 ? 16.109 -3.096 -18.670 1.00 94.25 172 GLU A CA 1
ATOM 1292 C C . GLU A 1 172 ? 14.730 -2.439 -18.731 1.00 94.25 172 GLU A C 1
ATOM 1294 O O . GLU A 1 172 ? 14.621 -1.250 -18.998 1.00 94.25 172 GLU A O 1
ATOM 1299 N N . ASN A 1 173 ? 13.668 -3.212 -18.495 1.00 93.81 173 ASN A N 1
ATOM 1300 C CA . ASN A 1 173 ? 12.295 -2.709 -18.515 1.00 93.81 173 ASN A CA 1
ATOM 1301 C C . ASN A 1 173 ? 11.888 -2.048 -17.191 1.00 93.81 173 ASN A C 1
ATOM 1303 O O . ASN A 1 173 ? 10.794 -1.487 -17.106 1.00 93.81 173 ASN A O 1
ATOM 1307 N N . MET A 1 174 ? 12.723 -2.172 -16.158 1.00 94.69 174 MET A N 1
ATOM 1308 C CA . MET A 1 174 ? 12.539 -1.506 -14.875 1.00 94.69 174 MET A CA 1
ATOM 1309 C C . MET A 1 174 ? 13.186 -0.117 -14.872 1.00 94.69 174 MET A C 1
ATOM 1311 O O . MET A 1 174 ? 12.623 0.810 -14.294 1.00 94.69 174 MET A O 1
ATOM 1315 N N . GLU A 1 175 ? 14.326 0.047 -15.547 1.00 95.44 175 GLU A N 1
ATOM 1316 C CA . GLU A 1 175 ? 15.022 1.331 -15.660 1.00 95.44 175 GLU A CA 1
ATOM 1317 C C . GLU A 1 175 ? 14.121 2.404 -16.297 1.00 95.44 175 GLU A C 1
ATOM 1319 O O . GLU A 1 175 ? 13.643 2.264 -17.422 1.00 95.44 175 GLU A O 1
ATOM 1324 N N . GLY A 1 176 ? 13.851 3.481 -15.555 1.00 93.31 176 GLY A N 1
ATOM 1325 C CA . GLY A 1 176 ? 12.969 4.562 -16.000 1.00 93.31 176 GLY A CA 1
ATOM 1326 C C . GLY A 1 176 ? 11.492 4.169 -16.122 1.00 93.31 176 GLY A C 1
ATOM 1327 O O . GLY A 1 176 ? 10.713 4.898 -16.740 1.00 93.31 176 GLY A O 1
ATOM 1328 N N . TRP A 1 177 ? 11.069 3.037 -15.551 1.00 94.25 177 TRP A N 1
ATOM 1329 C CA . TRP A 1 177 ? 9.677 2.604 -15.636 1.00 94.25 177 TRP A CA 1
ATOM 1330 C C . TRP A 1 177 ? 8.717 3.632 -15.014 1.00 94.25 177 TRP A C 1
ATOM 1332 O O . TRP A 1 177 ? 8.908 4.102 -13.893 1.00 94.25 177 TRP A O 1
ATOM 1342 N N . GLY A 1 178 ? 7.661 3.983 -15.753 1.00 91.31 178 GLY A N 1
ATOM 1343 C CA . GLY A 1 178 ? 6.671 4.983 -15.339 1.00 91.31 178 GLY A CA 1
ATOM 1344 C C . GLY A 1 178 ? 7.072 6.440 -15.596 1.00 91.31 178 GLY A C 1
ATOM 1345 O O . GLY A 1 178 ? 6.273 7.339 -15.320 1.00 91.31 178 GLY A O 1
ATOM 1346 N N . VAL A 1 179 ? 8.259 6.700 -16.154 1.00 92.88 179 VAL A N 1
ATOM 1347 C CA . VAL A 1 179 ? 8.621 8.037 -16.642 1.00 92.88 179 VAL A CA 1
ATOM 1348 C C . VAL A 1 179 ? 7.689 8.443 -17.786 1.00 92.88 179 VAL A C 1
ATOM 1350 O O . VAL A 1 179 ? 7.424 7.665 -18.700 1.00 92.88 179 VAL A O 1
ATOM 1353 N N . GLY A 1 180 ? 7.189 9.678 -17.732 1.00 89.56 180 GLY A N 1
ATOM 1354 C CA . GLY A 1 180 ? 6.239 10.224 -18.708 1.00 89.56 180 GLY A CA 1
ATOM 1355 C C . GLY A 1 180 ? 4.762 10.003 -18.362 1.00 89.56 180 GLY A C 1
ATOM 1356 O O . GLY A 1 180 ? 3.898 10.405 -19.139 1.00 89.56 180 GLY A O 1
ATOM 1357 N N . THR A 1 181 ? 4.460 9.410 -17.202 1.00 90.94 181 THR A N 1
ATOM 1358 C CA . THR A 1 181 ? 3.089 9.345 -16.660 1.00 90.94 181 THR A CA 1
ATOM 1359 C C . THR A 1 181 ? 2.498 10.766 -16.517 1.00 90.94 181 THR A C 1
ATOM 1361 O O . THR A 1 181 ? 3.245 11.681 -16.159 1.00 90.94 181 THR A O 1
ATOM 1364 N N . PRO A 1 182 ? 1.189 11.000 -16.775 1.00 90.12 182 PRO A N 1
ATOM 1365 C CA . PRO A 1 182 ? 0.653 12.358 -16.946 1.00 90.12 182 PRO A CA 1
ATOM 1366 C C . PRO A 1 182 ? 0.850 13.301 -15.753 1.00 90.12 182 PRO A C 1
ATOM 1368 O O . PRO A 1 182 ? 1.155 14.479 -15.942 1.00 90.12 182 PRO A O 1
ATOM 1371 N N . LEU A 1 183 ? 0.687 12.804 -14.525 1.00 87.56 183 LEU A N 1
ATOM 1372 C CA . LEU A 1 183 ? 0.914 13.585 -13.311 1.00 87.56 183 LEU A CA 1
ATOM 1373 C C . LEU A 1 183 ? 2.388 13.492 -12.878 1.00 87.56 183 LEU A C 1
ATOM 1375 O O . LEU A 1 183 ? 2.888 12.413 -12.571 1.00 87.56 183 LEU A O 1
ATOM 1379 N N . TYR A 1 184 ? 3.079 14.636 -12.866 1.00 87.75 184 TYR A N 1
ATOM 1380 C CA . TYR A 1 184 ? 4.489 14.812 -12.461 1.00 87.75 184 TYR A CA 1
ATOM 1381 C C . TYR A 1 184 ? 5.542 14.018 -13.255 1.00 87.75 184 TYR A C 1
ATOM 1383 O O . TYR A 1 184 ? 6.714 14.019 -12.883 1.00 87.75 184 TYR A O 1
ATOM 1391 N N . GLY A 1 185 ? 5.164 13.363 -14.357 1.00 90.88 185 GLY A N 1
ATOM 1392 C CA . GLY A 1 185 ? 6.109 12.645 -15.211 1.00 90.88 185 GLY A CA 1
ATOM 1393 C C . GLY A 1 185 ? 6.672 11.364 -14.592 1.00 90.88 185 GLY A C 1
ATOM 1394 O O . GLY A 1 185 ? 7.660 10.856 -15.118 1.00 90.88 185 GLY A O 1
ATOM 1395 N N . ARG A 1 186 ? 6.074 10.837 -13.510 1.00 93.19 186 ARG A N 1
ATOM 1396 C CA . ARG A 1 186 ? 6.560 9.659 -12.766 1.00 93.19 186 ARG A CA 1
ATOM 1397 C C . ARG A 1 186 ? 5.455 8.666 -12.415 1.00 93.19 186 ARG A C 1
ATOM 1399 O O . ARG A 1 186 ? 4.288 9.034 -12.290 1.00 93.19 186 ARG A O 1
ATOM 1406 N N . ALA A 1 187 ? 5.850 7.420 -12.158 1.00 94.62 187 ALA A N 1
ATOM 1407 C CA . ALA A 1 187 ? 4.996 6.462 -11.466 1.00 94.62 187 ALA A CA 1
ATOM 1408 C C . ALA A 1 187 ? 4.604 6.980 -10.069 1.00 94.62 187 ALA A C 1
ATOM 1410 O O . ALA A 1 187 ? 5.339 7.736 -9.418 1.00 94.62 187 ALA A O 1
ATOM 1411 N N . GLY A 1 188 ? 3.440 6.541 -9.601 1.00 95.25 188 GLY A N 1
ATOM 1412 C CA . GLY A 1 188 ? 3.009 6.759 -8.231 1.00 95.25 188 GLY A CA 1
ATOM 1413 C C . GLY A 1 188 ? 3.783 5.894 -7.233 1.00 95.25 188 GLY A C 1
ATOM 1414 O O . GLY A 1 188 ? 4.460 4.922 -7.580 1.00 95.25 188 GLY A O 1
ATOM 1415 N N . GLN A 1 189 ? 3.650 6.245 -5.965 1.00 96.19 189 GLN A N 1
ATOM 1416 C CA . GLN A 1 189 ? 4.239 5.570 -4.820 1.00 96.19 189 GLN A CA 1
ATOM 1417 C C . GLN A 1 189 ? 3.136 4.975 -3.949 1.00 96.19 189 GLN A C 1
ATOM 1419 O O . GLN A 1 189 ? 2.006 5.462 -3.908 1.00 96.19 189 GLN A O 1
ATOM 1424 N N . SER A 1 190 ? 3.463 3.915 -3.214 1.00 96.94 190 SER A N 1
ATOM 1425 C CA . SER A 1 190 ? 2.490 3.200 -2.377 1.00 96.94 190 SER A CA 1
ATOM 1426 C C . SER A 1 190 ? 1.700 4.091 -1.389 1.00 96.94 190 SER A C 1
ATOM 1428 O O . SER A 1 190 ? 0.484 3.893 -1.283 1.00 96.94 190 SER A O 1
ATOM 1430 N N . PRO A 1 191 ? 2.301 5.100 -0.712 1.00 96.75 191 PRO A N 1
ATOM 1431 C CA . PRO A 1 191 ? 1.577 6.013 0.175 1.00 96.75 191 PRO A CA 1
ATOM 1432 C C . PRO A 1 191 ? 0.474 6.789 -0.533 1.00 96.75 191 PRO A C 1
ATOM 1434 O O . PRO A 1 191 ? -0.571 7.012 0.063 1.00 96.75 191 PRO A O 1
ATOM 1437 N N . GLU A 1 192 ? 0.663 7.147 -1.806 1.00 96.81 192 GLU A N 1
ATOM 1438 C CA . GLU A 1 192 ? -0.299 7.938 -2.586 1.00 96.81 192 GLU A CA 1
ATOM 1439 C C . GLU A 1 192 ? -1.608 7.162 -2.834 1.00 96.81 192 GLU A C 1
ATOM 1441 O O . GLU A 1 192 ? -2.658 7.758 -3.072 1.00 96.81 192 GLU A O 1
ATOM 1446 N N . VAL A 1 193 ? -1.580 5.828 -2.714 1.00 97.56 193 VAL A N 1
ATOM 1447 C CA . VAL A 1 193 ? -2.759 4.960 -2.857 1.00 97.56 193 VAL A CA 1
ATOM 1448 C C . VAL A 1 193 ? -3.450 4.698 -1.515 1.00 97.56 193 VAL A C 1
ATOM 1450 O O . VAL A 1 193 ? -4.676 4.579 -1.469 1.00 97.56 193 VAL A O 1
ATOM 1453 N N . GLY A 1 194 ? -2.700 4.636 -0.410 1.00 96.06 194 GLY A N 1
ATOM 1454 C CA . GLY A 1 194 ? -3.201 4.295 0.931 1.00 96.06 194 GLY A CA 1
ATOM 1455 C C . GLY A 1 194 ? -4.476 5.047 1.371 1.00 96.06 194 GLY A C 1
ATOM 1456 O O . GLY A 1 194 ? -5.441 4.390 1.778 1.00 96.06 194 GLY A O 1
ATOM 1457 N N . PRO A 1 195 ? -4.554 6.388 1.240 1.00 96.12 195 PRO A N 1
ATOM 1458 C CA . PRO A 1 195 ? -5.728 7.177 1.625 1.00 96.12 195 PRO A CA 1
ATOM 1459 C C . PRO A 1 195 ? -7.039 6.763 0.939 1.00 96.12 195 PRO A C 1
ATOM 1461 O O . PRO A 1 195 ? -8.113 6.886 1.532 1.00 96.12 195 PRO A O 1
ATOM 1464 N N . SER A 1 196 ? -6.980 6.219 -0.282 1.00 97.00 196 SER A N 1
ATOM 1465 C CA . SER A 1 196 ? -8.181 5.757 -0.994 1.00 97.00 196 SER A CA 1
ATOM 1466 C C . SER A 1 196 ? -8.875 4.595 -0.271 1.00 97.00 196 SER A C 1
ATOM 1468 O O . SER A 1 196 ? -10.107 4.549 -0.203 1.00 97.00 196 SER A O 1
ATOM 1470 N N . TYR A 1 197 ? -8.102 3.704 0.359 1.00 97.94 197 TYR A N 1
ATOM 1471 C CA . TYR A 1 197 ? -8.638 2.602 1.155 1.00 97.94 197 TYR A CA 1
ATOM 1472 C C . TYR A 1 197 ? -9.301 3.104 2.437 1.00 97.94 197 TYR A C 1
ATOM 1474 O O . TYR A 1 197 ? -10.370 2.611 2.801 1.00 97.94 197 TYR A O 1
ATOM 1482 N N . VAL A 1 198 ? -8.704 4.102 3.102 1.00 97.06 198 VAL A N 1
ATOM 1483 C CA . VAL A 1 198 ? -9.293 4.734 4.296 1.00 97.06 198 VAL A CA 1
ATOM 1484 C C . VAL A 1 198 ? -10.653 5.323 3.947 1.00 97.06 198 VAL A C 1
ATOM 1486 O O . VAL A 1 198 ? -11.641 5.037 4.623 1.00 97.06 198 VAL A O 1
ATOM 1489 N N . PHE A 1 199 ? -10.714 6.098 2.862 1.00 96.94 199 PHE A N 1
ATOM 1490 C CA . PHE A 1 199 ? -11.947 6.711 2.386 1.00 96.94 199 PHE A CA 1
ATOM 1491 C C . PHE A 1 199 ? -13.030 5.662 2.098 1.00 96.94 199 PHE A C 1
ATOM 1493 O O . PHE A 1 199 ? -14.146 5.763 2.614 1.00 96.94 199 PHE A O 1
ATOM 1500 N N . LEU A 1 200 ? -12.708 4.604 1.345 1.00 96.50 200 LEU A N 1
ATOM 1501 C CA . LEU A 1 200 ? -13.659 3.523 1.063 1.00 96.50 200 LEU A CA 1
ATOM 1502 C C . LEU A 1 200 ? -14.117 2.794 2.332 1.00 96.50 200 LEU A C 1
ATOM 1504 O O . LEU A 1 200 ? -15.273 2.371 2.402 1.00 96.50 200 LEU A O 1
ATOM 1508 N N . ALA A 1 201 ? -13.272 2.670 3.354 1.00 95.56 201 ALA A N 1
ATOM 1509 C CA . ALA A 1 201 ? -13.613 2.033 4.626 1.00 95.56 201 ALA A CA 1
ATOM 1510 C C . ALA A 1 201 ? -14.459 2.922 5.569 1.00 95.56 201 ALA A C 1
ATOM 1512 O O . ALA A 1 201 ? -15.091 2.406 6.502 1.00 95.56 201 ALA A O 1
ATOM 1513 N N . SER A 1 202 ? -14.535 4.233 5.321 1.00 94.62 202 SER A N 1
ATOM 1514 C CA . SER A 1 202 ? -15.228 5.205 6.182 1.00 94.62 202 SER A CA 1
ATOM 1515 C C . SER A 1 202 ? -16.459 5.875 5.557 1.00 94.62 202 SER A C 1
ATOM 1517 O O . SER A 1 202 ? -17.202 6.545 6.270 1.00 94.62 202 SER A O 1
ATOM 1519 N N . ASN A 1 203 ? -16.725 5.663 4.265 1.00 91.94 203 ASN A N 1
ATOM 1520 C CA . ASN A 1 203 ? -17.814 6.329 3.540 1.00 91.94 203 ASN A CA 1
ATOM 1521 C C . ASN A 1 203 ? -19.071 5.451 3.312 1.00 91.94 203 ASN A C 1
ATOM 1523 O O . ASN A 1 203 ? -19.209 4.359 3.865 1.00 91.94 203 ASN A O 1
ATOM 1527 N N . ILE A 1 204 ? -20.004 5.939 2.482 1.00 91.25 204 ILE A N 1
ATOM 1528 C CA . ILE A 1 204 ? -21.265 5.261 2.115 1.00 91.25 204 ILE A CA 1
ATOM 1529 C C . ILE A 1 204 ? -21.222 4.530 0.756 1.00 91.25 204 ILE A C 1
ATOM 1531 O O . ILE A 1 204 ? -22.230 3.969 0.334 1.00 91.25 204 ILE A O 1
ATOM 1535 N N . MET A 1 205 ? -20.089 4.529 0.049 1.00 91.94 205 MET A N 1
ATOM 1536 C CA . MET A 1 205 ? -19.986 4.015 -1.324 1.00 91.94 205 MET A CA 1
ATOM 1537 C C . MET A 1 205 ? -20.020 2.485 -1.367 1.00 91.94 205 MET A C 1
ATOM 1539 O O . MET A 1 205 ? -19.416 1.821 -0.522 1.00 91.94 205 MET A O 1
ATOM 1543 N N . THR A 1 206 ? -20.698 1.924 -2.368 1.00 92.19 206 THR A N 1
ATOM 1544 C CA . THR A 1 206 ? -20.665 0.494 -2.710 1.00 92.19 206 THR A CA 1
ATOM 1545 C C . THR A 1 206 ? -20.797 0.316 -4.225 1.00 92.19 206 THR A C 1
ATOM 1547 O O . THR A 1 206 ? -21.452 1.117 -4.893 1.00 92.19 206 THR A O 1
ATOM 1550 N N . GLY A 1 207 ? -20.177 -0.726 -4.773 1.00 89.25 207 GLY A N 1
ATOM 1551 C CA . GLY A 1 207 ? -20.119 -1.014 -6.206 1.00 89.25 207 GLY A CA 1
ATOM 1552 C C . GLY A 1 207 ? -19.239 -0.052 -7.006 1.00 89.25 207 GLY A C 1
ATOM 1553 O O . GLY A 1 207 ? -19.382 0.004 -8.221 1.00 89.25 207 GLY A O 1
ATOM 1554 N N . GLN A 1 208 ? -18.380 0.729 -6.344 1.00 93.62 208 GLN A N 1
ATOM 1555 C CA . GLN A 1 208 ? -17.585 1.775 -6.988 1.00 93.62 208 GLN A CA 1
ATOM 1556 C C . GLN A 1 208 ? -16.121 1.365 -7.155 1.00 93.62 208 GLN A C 1
ATOM 1558 O O . GLN A 1 208 ? -15.600 0.551 -6.387 1.00 93.62 208 GLN A O 1
ATOM 1563 N N . VAL A 1 209 ? -15.459 1.984 -8.132 1.00 94.31 209 VAL A N 1
ATOM 1564 C CA . VAL A 1 209 ? -14.018 1.869 -8.378 1.00 94.31 209 VAL A CA 1
ATOM 1565 C C . VAL A 1 209 ? -13.392 3.254 -8.244 1.00 94.31 209 VAL A C 1
ATOM 1567 O O . VAL A 1 209 ? -13.830 4.193 -8.905 1.00 94.31 209 VAL A O 1
ATOM 1570 N N . ILE A 1 210 ? -12.377 3.393 -7.391 1.00 94.38 210 ILE A N 1
ATOM 1571 C CA . ILE A 1 210 ? -11.558 4.610 -7.323 1.00 94.38 210 ILE A CA 1
ATOM 1572 C C . ILE A 1 210 ? -10.298 4.389 -8.146 1.00 94.38 210 ILE A C 1
ATOM 1574 O O . ILE A 1 210 ? -9.519 3.486 -7.853 1.00 94.38 210 ILE A O 1
ATOM 1578 N N . HIS A 1 211 ? -10.090 5.230 -9.154 1.00 95.19 211 HIS A N 1
ATOM 1579 C CA . HIS A 1 211 ? -8.888 5.212 -9.977 1.00 95.19 211 HIS A CA 1
ATOM 1580 C C . HIS A 1 211 ? -7.821 6.112 -9.345 1.00 95.19 211 HIS A C 1
ATOM 1582 O O . HIS A 1 211 ? -8.027 7.316 -9.212 1.00 95.19 211 HIS A O 1
ATOM 1588 N N . VAL A 1 212 ? -6.691 5.524 -8.944 1.00 95.25 212 VAL A N 1
ATOM 1589 C CA . VAL A 1 212 ? -5.526 6.240 -8.392 1.00 95.25 212 VAL A CA 1
ATOM 1590 C C . VAL A 1 212 ? -4.354 6.018 -9.341 1.00 95.25 212 VAL A C 1
ATOM 1592 O O . VAL A 1 212 ? -3.489 5.177 -9.110 1.00 95.25 212 VAL A O 1
ATOM 1595 N N . ASN A 1 213 ? -4.396 6.693 -10.487 1.00 92.19 213 ASN A N 1
ATOM 1596 C CA . ASN A 1 213 ? -3.619 6.311 -11.667 1.00 92.19 213 ASN A CA 1
ATOM 1597 C C . ASN A 1 213 ? -2.896 7.481 -12.346 1.00 92.19 213 ASN A C 1
ATOM 1599 O O . ASN A 1 213 ? -2.613 7.422 -13.538 1.00 92.19 213 ASN A O 1
ATOM 1603 N N . SER A 1 214 ? -2.624 8.558 -11.606 1.00 88.69 214 SER A N 1
ATOM 1604 C CA . SER A 1 214 ? -1.810 9.676 -12.099 1.00 88.69 214 SER A CA 1
ATOM 1605 C C . SER A 1 214 ? -2.315 10.300 -13.412 1.00 88.69 214 SER A C 1
ATOM 1607 O O . SER A 1 214 ? -1.525 10.792 -14.215 1.00 88.69 214 SER A O 1
ATOM 1609 N N . GLY A 1 215 ? -3.636 10.288 -13.633 1.00 87.75 215 GLY A N 1
ATOM 1610 C CA . GLY A 1 215 ? -4.273 10.873 -14.815 1.00 87.75 215 GLY A CA 1
ATOM 1611 C C . GLY A 1 215 ? -4.277 9.973 -16.052 1.00 87.75 215 GLY A C 1
ATOM 1612 O O . GLY A 1 215 ? -4.661 10.432 -17.127 1.00 87.75 215 GLY A O 1
ATOM 1613 N N . GLU A 1 216 ? -3.877 8.705 -15.931 1.00 85.25 216 GLU A N 1
ATOM 1614 C CA . GLU A 1 216 ? -4.036 7.744 -17.018 1.00 85.25 216 GLU A CA 1
ATOM 1615 C C . GLU A 1 216 ? -5.516 7.534 -17.357 1.00 85.25 216 GLU A C 1
ATOM 1617 O O . GLU A 1 216 ? -6.379 7.351 -16.492 1.00 85.25 216 GLU A O 1
ATOM 1622 N N . HIS A 1 217 ? -5.823 7.529 -18.651 1.00 75.38 217 HIS A N 1
ATOM 1623 C CA . HIS A 1 217 ? -7.176 7.264 -19.112 1.00 75.38 217 HIS A CA 1
ATOM 1624 C C . HIS A 1 217 ? -7.538 5.796 -18.855 1.00 75.38 217 HIS A C 1
ATOM 1626 O O . HIS A 1 217 ? -6.836 4.884 -19.285 1.00 75.38 217 HIS A O 1
ATOM 1632 N N . SER A 1 218 ? -8.634 5.556 -18.139 1.00 63.03 218 SER A N 1
ATOM 1633 C CA . SER A 1 218 ? -9.133 4.216 -17.824 1.00 63.03 218 SER A CA 1
ATOM 1634 C C . SER A 1 218 ? -10.619 4.135 -18.177 1.00 63.03 218 SER A C 1
ATOM 1636 O O . SER A 1 218 ? -11.440 4.740 -17.495 1.00 63.03 218 SER A O 1
ATOM 1638 N N . GLY A 1 219 ? -10.952 3.380 -19.232 1.00 51.88 219 GLY A N 1
ATOM 1639 C CA . GLY A 1 219 ? -12.325 3.159 -19.711 1.00 51.88 219 GLY A CA 1
ATOM 1640 C C . GLY A 1 219 ? -12.659 3.922 -20.998 1.00 51.88 219 GLY A C 1
ATOM 1641 O O . GLY A 1 219 ? -12.391 5.110 -21.100 1.00 51.88 219 GLY A O 1
ATOM 1642 N N . GLY A 1 220 ? -13.236 3.228 -21.982 1.00 47.69 220 GLY A N 1
ATOM 1643 C CA . GLY A 1 220 ? -13.804 3.852 -23.180 1.00 47.69 220 GLY A CA 1
ATOM 1644 C C . GLY A 1 220 ? -15.210 4.382 -22.901 1.00 47.69 220 GLY A C 1
ATOM 1645 O O . GLY A 1 220 ? -15.958 3.753 -22.151 1.00 47.69 220 GLY A O 1
ATOM 1646 N N . SER A 1 221 ? -15.540 5.533 -23.489 1.00 41.12 221 SER A N 1
ATOM 1647 C CA . SER A 1 221 ? -16.916 6.040 -23.589 1.00 41.12 221 SER A CA 1
ATOM 1648 C C . SER A 1 221 ? -17.818 5.086 -24.361 1.00 41.12 221 SER A C 1
ATOM 1650 O O . SER A 1 221 ? -17.337 4.605 -25.415 1.00 41.12 221 SER A O 1
#

InterPro domains:
  IPR002347 Short-chain dehydrogenase/reductase SDR [PF13561] (148-216)
  IPR002347 Short-chain dehydrogenase/reductase SDR [PR00081] (62-79)
  IPR002347 Short-chain dehydrogenase/reductase SDR [PR00081] (183-203)
  IPR036291 NAD(P)-binding domain superfamily [SSF51735] (60-217)

Organism: NCBI:txid84603

pLDDT: mean 89.43, std 13.32, range [39.66, 98.62]

Secondary structure (DSSP, 8-state):
---PPP--SSS-SS--S----TT--GGG-SSPPP-SEEEEE-TTS-EEEEE-----TTTT-EEEEETTTSHHHHHHHHHHHHTT-SEEEEEE-GGGHHHHHHHHHHHHHTT-EEEEEE--TTSHHHHHHHHHHHHHHTT--GGGG-TT-----EEEE-SEE-HHHHHHS-HHHHTTTTTT-TTTTS-EEHHHHHHHHHHHHHSS--S-EEEESTT---S--

Radius of gyration: 18.09 Å; chains: 1; bounding box: 45×52×47 Å

Sequence (221 aa):
MSSQEIITTYPVAAPERQSQSLPGLDKRINPHLEYTKLEVWDDNGKPSLVEHTGPGNLLGKPAIITGGDSGIGRAAAIMFAREGASGITITHLPEEIEDAKDAKKMIEDSGALCNVVLADLGDAKKSWRITSRHSESWTYSSTMRRSRCIRVNAVAPGPIVTALQAGSRSEENMEGWGVGTPLYGRAGQSPEVGPSYVFLASNIMTGQVIHVNSGEHSGGS